Protein AF-0000000078594402 (afdb_homodimer)

Foldseek 3Di:
DPPCPCPVDDVDPVVVVCVQCVDPLNLLQLLVCLVPPKAFLVVSVVPPPPDDPVRSVVSQVVCVVVQQKDWDWDPDVVITIMIHGGPNVVVCVVVSVVVVVVCVVPVD/DPPCPCPVDDVDPVVVVCVQCVDPLNLLQLLVCLVPPKAFLVVSVVPPPPDDPVRSVVSQVVCVVVQQKDWDWDPDVVITIMIHGGPNVVVCVVVSVVVVVVCVVPVD

Organism: NCBI:txid1408889

InterPro domains:
  IPR002577 Helix-turn-helix, HxlR type [PF01638] (20-106)
  IPR002577 Helix-turn-helix, HxlR type [PS51118] (12-108)
  IPR036388 Winged helix-like DNA-binding domain superfamily [G3DSA:1.10.10.10] (2-108)
  IPR036390 Winged helix DNA-binding domain superfamily [SSF46785] (11-106)

Nearest PDB structures (foldseek):
  4a5m-assembly1_B  TM=9.125E-01  e=5.160E-09  Bacillus subtilis
  7bzg-assembly3_J  TM=8.755E-01  e=8.129E-09  Bacillus subtilis subsp. subtilis str. 168
  5hs8-assembly1_A  TM=8.206E-01  e=8.415E-08  Bacillus subtilis subsp. subtilis str. 168
  5hs7-assembly1_A  TM=8.393E-01  e=2.228E-07  Bacillus subtilis subsp. subtilis str. 168
  1yyv-assembly1_B  TM=8.178E-01  e=3.510E-07  Salmonella enterica subsp. enterica serovar Typhimurium str. LT2

Solvent-accessible surface area (backbone atoms only — not comparable to full-atom values): 12029 Å² total; per-residue (Å²): 125,83,73,75,76,53,57,77,59,85,88,29,32,45,52,59,33,40,70,44,52,22,34,57,67,48,40,52,50,49,48,49,30,71,57,64,39,69,41,39,68,66,58,52,57,72,62,40,82,88,58,48,72,68,56,49,54,52,46,52,51,52,35,37,76,70,44,30,31,40,78,49,76,43,95,46,98,70,73,42,56,36,35,28,62,24,74,63,31,52,69,42,46,66,53,55,50,48,40,36,52,49,10,60,72,57,63,115,124,82,74,73,78,53,58,76,59,84,87,31,33,47,51,58,32,41,70,44,51,21,33,57,67,48,38,52,51,51,50,51,30,70,59,65,39,69,41,40,66,66,58,51,56,71,61,40,84,89,58,48,71,67,56,48,54,52,45,51,50,52,36,38,76,69,44,30,32,40,79,47,76,42,95,45,96,71,74,42,57,36,36,29,63,24,75,62,30,53,69,43,44,66,53,54,50,49,40,34,51,49,8,60,74,57,64,116

pLDDT: mean 89.18, std 15.46, range [29.45, 98.75]

Structure (mmCIF, N/CA/C/O backbone):
data_AF-0000000078594402-model_v1
#
loop_
_entity.id
_entity.type
_entity.pdbx_description
1 polymer 'Transcriptional regulator, HxlR family'
#
loop_
_atom_site.group_PDB
_atom_site.id
_atom_site.type_symbol
_atom_site.label_atom_id
_atom_site.label_alt_id
_atom_site.label_comp_id
_atom_site.label_asym_id
_atom_site.label_entity_id
_atom_site.label_seq_id
_atom_site.pdbx_PDB_ins_code
_atom_site.Cartn_x
_atom_site.Cartn_y
_atom_site.Cartn_z
_atom_site.occupancy
_atom_site.B_iso_or_equiv
_atom_site.auth_seq_id
_atom_site.auth_comp_id
_atom_site.auth_asym_id
_atom_site.auth_atom_id
_atom_site.pdbx_PDB_model_num
ATOM 1 N N . MET A 1 1 ? -21.531 -9.367 -14.562 1 29.48 1 MET A N 1
ATOM 2 C CA . MET A 1 1 ? -20.359 -8.828 -15.266 1 29.48 1 MET A CA 1
ATOM 3 C C . MET A 1 1 ? -19.172 -8.711 -14.32 1 29.48 1 MET A C 1
ATOM 5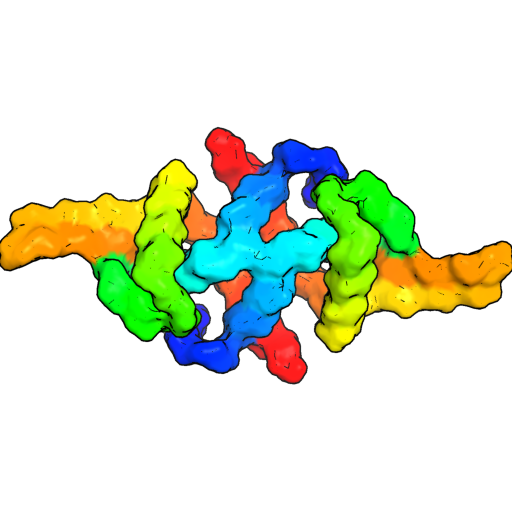 O O . MET A 1 1 ? -19.266 -8.062 -13.273 1 29.48 1 MET A O 1
ATOM 9 N N . LYS A 1 2 ? -18.391 -9.797 -14.086 1 39.25 2 LYS A N 1
ATOM 10 C CA . LYS A 1 2 ? -17.219 -9.875 -13.219 1 39.25 2 LYS A CA 1
ATOM 11 C C . LYS A 1 2 ? -16.438 -8.562 -13.242 1 39.25 2 LYS A C 1
ATOM 13 O O . LYS A 1 2 ? -16 -8.117 -14.305 1 39.25 2 LYS A O 1
ATOM 18 N N . GLU A 1 3 ? -16.828 -7.504 -12.695 1 44.97 3 GLU A N 1
ATOM 19 C CA . GLU A 1 3 ? -16.25 -6.16 -12.672 1 44.97 3 GLU A CA 1
ATOM 20 C C . GLU A 1 3 ? -14.734 -6.203 -12.828 1 44.97 3 GLU A C 1
ATOM 22 O O . GLU A 1 3 ? -14.047 -6.859 -12.039 1 44.97 3 GLU A O 1
ATOM 27 N N . LYS A 1 4 ? -14.219 -6.238 -14.07 1 50.28 4 LYS A N 1
ATOM 28 C CA . LYS A 1 4 ? -12.852 -6.473 -14.531 1 50.28 4 LYS A CA 1
ATOM 29 C C . LYS A 1 4 ? -11.852 -5.645 -13.734 1 50.28 4 LYS A C 1
ATOM 31 O O . LYS A 1 4 ? -11.828 -4.414 -13.844 1 50.28 4 LYS A O 1
ATOM 36 N N . LEU A 1 5 ? -11.789 -5.77 -12.391 1 56.84 5 LEU A N 1
ATOM 37 C CA . LEU A 1 5 ? -10.695 -5.207 -11.617 1 56.84 5 LEU A CA 1
ATOM 38 C C . LEU A 1 5 ? -9.406 -5.164 -12.438 1 56.84 5 LEU A C 1
ATOM 40 O O . LEU A 1 5 ? -8.594 -4.25 -12.281 1 56.84 5 LEU A O 1
ATOM 44 N N . CYS A 1 6 ? -9.266 -6.191 -13.32 1 62.06 6 CYS A N 1
ATOM 45 C CA . CYS A 1 6 ? -7.938 -6.57 -13.773 1 62.06 6 CYS A CA 1
ATOM 46 C C . CYS A 1 6 ? -7.547 -5.793 -15.023 1 62.06 6 CYS A C 1
ATOM 48 O O . CYS A 1 6 ? -8.266 -5.82 -16.031 1 62.06 6 CYS A O 1
ATOM 50 N N . TYR A 1 7 ? -7.148 -4.57 -14.797 1 56.22 7 TYR A N 1
ATOM 51 C CA . TYR A 1 7 ? -6.547 -3.957 -15.977 1 56.22 7 TYR A CA 1
ATOM 52 C C . TYR A 1 7 ? -5.176 -4.555 -16.266 1 56.22 7 TYR A C 1
ATOM 54 O O . TYR A 1 7 ? -4.281 -4.508 -15.422 1 56.22 7 TYR A O 1
ATOM 62 N N . VAL A 1 8 ? -5.09 -5.703 -16.656 1 47.44 8 VAL A N 1
ATOM 63 C CA . VAL A 1 8 ? -3.809 -6.332 -16.953 1 47.44 8 VAL A CA 1
ATOM 64 C C . VAL A 1 8 ? -2.859 -5.305 -17.578 1 47.44 8 VAL A C 1
ATOM 66 O O . VAL A 1 8 ? -1.641 -5.5 -17.578 1 47.44 8 VAL A O 1
ATOM 69 N N . GLY A 1 9 ? -3.174 -4.277 -18.328 1 45.69 9 GLY A N 1
ATOM 70 C CA . GLY A 1 9 ? -2.219 -3.422 -19.016 1 45.69 9 GLY A CA 1
ATOM 71 C C . GLY A 1 9 ? -1.702 -2.289 -18.156 1 45.69 9 GLY A C 1
ATOM 72 O O . GLY A 1 9 ? -2.285 -1.981 -17.109 1 45.69 9 GLY A O 1
ATOM 73 N N . ASN A 1 10 ? -0.398 -1.808 -18.203 1 48.88 10 ASN A N 1
ATOM 74 C CA . ASN A 1 10 ? 0.483 -0.819 -17.578 1 48.88 10 ASN A CA 1
ATOM 75 C C . ASN A 1 10 ? -0.302 0.376 -17.047 1 48.88 10 ASN A C 1
ATOM 77 O O . ASN A 1 10 ? 0.145 1.054 -16.125 1 48.88 10 ASN A O 1
ATOM 81 N N . ARG A 1 11 ? -1.063 1.14 -17.922 1 48.81 11 ARG A N 1
ATOM 82 C CA . ARG A 1 11 ? -1.527 2.488 -17.625 1 48.81 11 ARG A CA 1
ATOM 83 C C . ARG A 1 11 ? -2.682 2.455 -16.625 1 48.81 11 ARG A C 1
ATOM 85 O O . ARG A 1 11 ? -3.559 3.322 -16.656 1 48.81 11 ARG A O 1
ATOM 92 N N . GLU A 1 12 ? -2.803 1.472 -15.766 1 61.84 12 GLU A N 1
ATOM 93 C CA . GLU A 1 12 ? -4.137 1.245 -15.219 1 61.84 12 GLU A CA 1
ATOM 94 C C . GLU A 1 12 ? -4.324 1.996 -13.906 1 61.84 12 GLU A C 1
ATOM 96 O O . GLU A 1 12 ? -3.348 2.336 -13.234 1 61.84 12 GLU A O 1
ATOM 101 N N . PRO A 1 13 ? -5.371 2.529 -13.703 1 73.19 13 PRO A N 1
ATOM 102 C CA . PRO A 1 13 ? -5.828 3.211 -12.492 1 73.19 13 PRO A CA 1
ATOM 103 C C . PRO A 1 13 ? -5.223 2.627 -11.219 1 73.19 13 PRO A C 1
ATOM 105 O O . PRO A 1 13 ? -4.969 3.357 -10.258 1 73.19 13 PRO A O 1
ATOM 108 N N . PHE A 1 14 ? -4.668 1.486 -11.414 1 83.12 14 PHE A N 1
ATOM 109 C CA . PHE A 1 14 ? -4.094 0.826 -10.25 1 83.12 14 PHE A CA 1
ATOM 110 C C . PHE A 1 14 ? -2.699 1.364 -9.953 1 83.12 14 PHE A C 1
ATOM 112 O O . PHE A 1 14 ? -2.336 1.56 -8.789 1 83.12 14 PHE A O 1
ATOM 119 N N . GLU A 1 15 ? -2.061 1.825 -10.984 1 86.62 15 GLU A N 1
ATOM 120 C CA . GLU A 1 15 ? -0.706 2.342 -10.812 1 86.62 15 GLU A CA 1
ATOM 121 C C . GLU A 1 15 ? -0.712 3.68 -10.078 1 86.62 15 GLU A C 1
ATOM 123 O O . GLU A 1 15 ? 0.2 3.971 -9.305 1 86.62 15 GLU A O 1
ATOM 128 N N . TYR A 1 16 ? -1.659 4.457 -10.414 1 89.44 16 TYR A N 1
ATOM 129 C CA . TYR A 1 16 ? -1.762 5.738 -9.719 1 89.44 16 TYR A CA 1
ATOM 130 C C . TYR A 1 16 ? -1.982 5.531 -8.227 1 89.44 16 TYR A C 1
ATOM 132 O O . TYR A 1 16 ? -1.324 6.168 -7.402 1 89.44 16 TYR A O 1
ATOM 140 N N . THR A 1 17 ? -2.861 4.664 -7.852 1 92.31 17 THR A N 1
ATOM 141 C CA . THR A 1 17 ? -3.111 4.359 -6.449 1 92.31 17 THR A CA 1
ATOM 142 C C . THR A 1 17 ? -1.858 3.795 -5.785 1 92.31 17 THR A C 1
ATOM 144 O O . THR A 1 17 ? -1.518 4.176 -4.664 1 92.31 17 THR A O 1
ATOM 147 N N . LEU A 1 18 ? -1.205 2.955 -6.574 1 91.31 18 LEU A N 1
ATOM 148 C CA . LEU A 1 18 ? 0.022 2.352 -6.066 1 91.31 18 LEU A CA 1
ATOM 149 C C . LEU A 1 18 ? 1.058 3.42 -5.734 1 91.31 18 LEU A C 1
ATOM 151 O O . LEU A 1 18 ? 1.771 3.307 -4.734 1 91.31 18 LEU A O 1
ATOM 155 N N . SER A 1 19 ? 1.081 4.441 -6.48 1 92.06 19 SER A N 1
ATOM 156 C CA . SER A 1 19 ? 2.08 5.492 -6.309 1 92.06 19 SER A CA 1
ATOM 157 C C . SER A 1 19 ? 1.885 6.23 -4.988 1 92.06 19 SER A C 1
ATOM 159 O O . SER A 1 19 ? 2.777 6.949 -4.535 1 92.06 19 SER A O 1
ATOM 161 N N . ILE A 1 20 ? 0.799 6.027 -4.379 1 94.38 20 ILE A N 1
ATOM 162 C CA . ILE A 1 20 ? 0.5 6.66 -3.098 1 94.38 20 ILE A CA 1
ATOM 163 C C . ILE A 1 20 ? 0.521 5.609 -1.989 1 94.38 20 ILE A C 1
ATOM 165 O O . ILE A 1 20 ? 1.266 5.738 -1.015 1 94.38 20 ILE A O 1
ATOM 169 N N . ILE A 1 21 ? -0.142 4.504 -2.244 1 93.19 21 ILE A N 1
ATOM 170 C CA . ILE A 1 21 ? -0.416 3.52 -1.204 1 93.19 21 ILE A CA 1
ATOM 171 C C . ILE A 1 21 ? 0.82 2.65 -0.978 1 93.19 21 ILE A C 1
ATOM 173 O O . ILE A 1 21 ? 1.09 2.225 0.147 1 93.19 21 ILE A O 1
ATOM 177 N N . SER A 1 22 ? 1.56 2.455 -2.047 1 92.81 22 SER A N 1
ATOM 178 C CA . SER A 1 22 ? 2.709 1.563 -1.927 1 92.81 22 SER A CA 1
ATOM 179 C C . SER A 1 22 ? 3.91 2.287 -1.33 1 92.81 22 SER A C 1
ATOM 181 O O . SER A 1 22 ? 4.93 1.663 -1.024 1 92.81 22 SER A O 1
ATOM 183 N N . GLU A 1 23 ? 3.832 3.52 -1.189 1 94.62 23 GLU A N 1
ATOM 184 C CA . GLU A 1 23 ? 4.902 4.285 -0.553 1 94.62 23 GLU A CA 1
ATOM 185 C C . GLU A 1 23 ? 4.711 4.348 0.959 1 94.62 23 GLU A C 1
ATOM 187 O O . GLU A 1 23 ? 3.83 5.059 1.449 1 94.62 23 GLU A O 1
ATOM 192 N N . LYS A 1 24 ? 5.543 3.711 1.661 1 92.44 24 LYS A N 1
ATOM 193 C CA . LYS A 1 24 ? 5.402 3.494 3.098 1 92.44 24 LYS A CA 1
ATOM 194 C C . LYS A 1 24 ? 5.273 4.82 3.844 1 92.44 24 LYS A C 1
ATOM 196 O O . LYS A 1 24 ? 4.387 4.98 4.684 1 92.44 24 LYS A O 1
ATOM 201 N N . TRP A 1 25 ? 6.141 5.793 3.484 1 95.19 25 TRP A N 1
ATOM 202 C CA . TRP A 1 25 ? 6.121 7.074 4.184 1 95.19 25 TRP A CA 1
ATOM 203 C C . TRP A 1 25 ? 4.812 7.816 3.916 1 95.19 25 TRP A C 1
ATOM 205 O O . TRP A 1 25 ? 4.23 8.406 4.828 1 95.19 25 TRP A O 1
ATOM 215 N N . LYS A 1 26 ? 4.375 7.75 2.676 1 96.38 26 LYS A N 1
ATOM 216 C CA . LYS A 1 26 ? 3.123 8.414 2.334 1 96.38 26 LYS A CA 1
ATOM 217 C C . LYS A 1 26 ? 1.955 7.836 3.127 1 96.38 26 LYS A C 1
ATOM 219 O O . LYS A 1 26 ? 1.131 8.578 3.664 1 96.38 26 LYS A O 1
ATOM 224 N N . LEU A 1 27 ? 1.934 6.539 3.184 1 94.88 27 LEU A N 1
ATOM 225 C CA . LEU A 1 27 ? 0.838 5.879 3.887 1 94.88 27 LEU A CA 1
ATOM 226 C C . LEU A 1 27 ? 0.893 6.176 5.383 1 94.88 27 LEU A C 1
ATOM 228 O O . LEU A 1 27 ? -0.146 6.348 6.023 1 94.88 27 LEU A O 1
ATOM 232 N N . LYS A 1 28 ? 2.064 6.211 5.945 1 94.19 28 LYS A N 1
ATOM 233 C CA . LYS A 1 28 ? 2.197 6.527 7.367 1 94.19 28 LYS A CA 1
ATOM 234 C C . LYS A 1 28 ? 1.755 7.957 7.656 1 94.19 28 LYS A C 1
ATOM 236 O O . LYS A 1 28 ? 1.109 8.219 8.672 1 94.19 28 LYS A O 1
ATOM 241 N N . ILE A 1 29 ? 2.119 8.852 6.773 1 96.44 29 ILE A N 1
ATOM 242 C CA . ILE A 1 29 ? 1.695 10.242 6.91 1 96.44 29 ILE A CA 1
ATOM 243 C C . ILE A 1 29 ? 0.174 10.328 6.812 1 96.44 29 ILE A C 1
ATOM 245 O O . ILE A 1 29 ? -0.474 10.953 7.656 1 96.44 29 ILE A O 1
ATOM 249 N N . ILE A 1 30 ? -0.392 9.68 5.797 1 96.31 30 ILE A N 1
ATOM 250 C CA . ILE A 1 30 ? -1.834 9.703 5.578 1 96.31 30 ILE A CA 1
ATOM 251 C C . ILE A 1 30 ? -2.547 9.109 6.793 1 96.31 30 ILE A C 1
ATOM 253 O O . ILE A 1 30 ? -3.523 9.68 7.285 1 96.31 30 ILE A O 1
ATOM 257 N N . TYR A 1 31 ? -2.031 8.023 7.277 1 93.56 31 TYR A N 1
ATOM 258 C CA . TYR A 1 31 ? -2.607 7.387 8.453 1 93.56 31 TYR A CA 1
ATOM 259 C C . TYR A 1 31 ? -2.631 8.344 9.641 1 93.56 31 TYR A C 1
ATOM 261 O O . TYR A 1 31 ? -3.652 8.484 10.32 1 93.56 31 TYR A O 1
ATOM 269 N N . PHE A 1 32 ? -1.501 8.953 9.898 1 94.62 32 PHE A N 1
ATOM 270 C CA . PHE A 1 32 ? -1.396 9.875 11.023 1 94.62 32 PHE A CA 1
ATOM 271 C C . PHE A 1 32 ? -2.387 11.023 10.875 1 94.62 32 PHE A C 1
ATOM 273 O O . PHE A 1 32 ? -3.037 11.414 11.844 1 94.62 32 PHE A O 1
ATOM 280 N N . LEU A 1 33 ? -2.566 11.539 9.672 1 96.31 33 LEU A N 1
ATOM 281 C CA . LEU A 1 33 ? -3.479 12.656 9.422 1 96.31 33 LEU A CA 1
ATOM 282 C C . LEU A 1 33 ? -4.93 12.211 9.555 1 96.31 33 LEU A C 1
ATOM 284 O O . LEU A 1 33 ? -5.789 12.992 9.969 1 96.31 33 LEU A O 1
ATOM 288 N N . VAL A 1 34 ? -5.184 10.992 9.156 1 94.12 34 VAL A N 1
ATOM 289 C CA . VAL A 1 34 ? -6.516 10.438 9.375 1 94.12 34 VAL A CA 1
ATOM 290 C C . VAL A 1 34 ? -6.832 10.414 10.875 1 94.12 34 VAL A C 1
ATOM 292 O O . VAL A 1 34 ? -7.945 10.75 11.281 1 94.12 34 VAL A O 1
ATOM 295 N N . CYS A 1 35 ? -5.879 10.117 11.648 1 92.62 35 CYS A N 1
ATOM 296 C CA . CYS A 1 35 ? -6.066 9.945 13.086 1 92.62 35 CYS A CA 1
ATOM 297 C C . CYS A 1 35 ? -6.098 11.297 13.797 1 92.62 35 CYS A C 1
ATOM 299 O O . CYS A 1 35 ? -6.922 11.516 14.688 1 92.62 35 CYS A O 1
ATOM 301 N N . MET A 1 36 ? -5.227 12.234 13.367 1 93.75 36 MET A N 1
ATOM 302 C CA . MET A 1 36 ? -4.992 13.43 14.172 1 93.75 36 MET A CA 1
ATOM 303 C C . MET A 1 36 ? -5.645 14.648 13.547 1 93.75 36 MET A C 1
ATOM 305 O O . MET A 1 36 ? -5.812 15.68 14.195 1 93.75 36 MET A O 1
ATOM 309 N N . GLY A 1 37 ? -5.996 14.453 12.289 1 95.69 37 GLY A N 1
ATOM 310 C CA . GLY A 1 37 ? -6.531 15.609 11.578 1 95.69 37 GLY A CA 1
ATOM 311 C C . GLY A 1 37 ? -5.457 16.562 11.094 1 95.69 37 GLY A C 1
ATOM 312 O O . GLY A 1 37 ? -4.523 16.156 10.398 1 95.69 37 GLY A O 1
ATOM 313 N N . THR A 1 38 ? -5.555 17.844 11.5 1 97.56 38 THR A N 1
ATOM 314 C CA . THR A 1 38 ? -4.605 18.875 11.109 1 97.56 38 THR A CA 1
ATOM 315 C C . THR A 1 38 ? -3.42 18.906 12.07 1 97.56 38 THR A C 1
ATOM 317 O O . THR A 1 38 ? -3.6 18.984 13.289 1 97.56 38 THR A O 1
ATOM 320 N N . VAL A 1 39 ? -2.186 18.875 11.484 1 97.62 39 VAL A N 1
ATOM 321 C CA . VAL A 1 39 ? -1.018 18.812 12.359 1 97.62 39 VAL A CA 1
ATOM 322 C C . VAL A 1 39 ? 0.117 19.641 11.758 1 97.62 39 VAL A C 1
ATOM 324 O O . VAL A 1 39 ? 0.086 19.984 10.578 1 97.62 39 VAL A O 1
ATOM 327 N N . ARG A 1 40 ? 1.001 19.953 12.664 1 97.25 40 ARG A N 1
ATOM 328 C CA . ARG A 1 40 ? 2.195 20.656 12.203 1 97.25 40 ARG A CA 1
ATOM 329 C C . ARG A 1 40 ? 3.311 19.672 11.859 1 97.25 40 ARG A C 1
ATOM 331 O O . ARG A 1 40 ? 3.238 18.5 12.211 1 97.25 40 ARG A O 1
ATOM 338 N N . TYR A 1 41 ? 4.344 20.219 11.188 1 97.81 41 TYR A N 1
ATOM 339 C CA . TYR A 1 41 ? 5.484 19.422 10.727 1 97.81 41 TYR A CA 1
ATOM 340 C C . TYR A 1 41 ? 6.102 18.641 11.875 1 97.81 41 TYR A C 1
ATOM 342 O O . TYR A 1 41 ? 6.363 17.438 11.742 1 97.81 41 TYR A O 1
ATOM 350 N N . GLY A 1 42 ? 6.285 19.266 13 1 97.06 42 GLY A N 1
ATOM 351 C CA . GLY A 1 42 ? 6.934 18.625 14.141 1 97.06 42 GLY A CA 1
ATOM 352 C C . GLY A 1 42 ? 6.176 17.422 14.672 1 97.06 42 GLY A C 1
ATOM 353 O O . GLY A 1 42 ? 6.781 16.453 15.109 1 97.06 42 GLY A O 1
ATOM 354 N N . ALA A 1 43 ? 4.867 17.484 14.688 1 96.56 43 ALA A N 1
ATOM 355 C CA . ALA A 1 43 ? 4.043 16.375 15.125 1 96.56 43 ALA A CA 1
ATOM 356 C C . ALA A 1 43 ? 4.246 15.148 14.234 1 96.56 43 ALA A C 1
ATOM 358 O O . ALA A 1 43 ? 4.305 14.016 14.719 1 96.56 43 ALA A O 1
ATOM 359 N N . LEU A 1 44 ? 4.309 15.367 12.945 1 97 44 LEU A N 1
ATOM 360 C CA . LEU A 1 44 ? 4.582 14.289 12 1 97 44 LEU A CA 1
ATOM 361 C C . LEU A 1 44 ? 5.953 13.672 12.258 1 97 44 LEU A C 1
ATOM 363 O O . LEU A 1 44 ? 6.074 12.453 12.422 1 97 44 LEU A O 1
ATOM 367 N N . LYS A 1 45 ? 6.938 14.547 12.391 1 97.12 45 LYS A N 1
ATOM 368 C CA . LYS A 1 45 ? 8.312 14.094 12.602 1 97.12 45 LYS A CA 1
ATOM 369 C C . LYS A 1 45 ? 8.43 13.273 13.883 1 97.12 45 LYS A C 1
ATOM 371 O O . LYS A 1 45 ? 9.133 12.266 13.922 1 97.12 45 LYS A O 1
ATOM 376 N N . LYS A 1 46 ? 7.742 13.664 14.898 1 95.56 46 LYS A N 1
ATOM 377 C CA . LYS A 1 46 ? 7.832 13.047 16.219 1 95.56 46 LYS A CA 1
ATOM 378 C C . LYS A 1 46 ? 7.121 11.695 16.25 1 95.56 46 LYS A C 1
ATOM 380 O O . LYS A 1 46 ? 7.562 10.766 16.922 1 95.56 46 LYS A O 1
ATOM 385 N N . ASN A 1 47 ? 6.086 11.539 15.453 1 92.56 47 ASN A N 1
ATOM 386 C CA . ASN A 1 47 ? 5.203 10.398 15.664 1 92.56 47 ASN A CA 1
ATOM 387 C C . ASN A 1 47 ? 5.359 9.359 14.562 1 92.56 47 ASN A C 1
ATOM 389 O O . ASN A 1 47 ? 4.844 8.242 14.672 1 92.56 47 ASN A O 1
ATOM 393 N N . ILE A 1 48 ? 5.996 9.719 13.516 1 93.56 48 ILE A N 1
ATOM 394 C CA . ILE A 1 48 ? 6.309 8.727 12.492 1 93.56 48 ILE A CA 1
ATOM 395 C C . ILE A 1 48 ? 7.719 8.188 12.703 1 93.56 48 ILE A C 1
ATOM 397 O O . ILE A 1 48 ? 8.695 8.82 12.297 1 93.56 48 ILE A O 1
ATOM 401 N N . ASP A 1 49 ? 7.691 7.047 13.195 1 90.31 49 ASP A N 1
ATOM 402 C CA . ASP A 1 49 ? 8.938 6.445 13.656 1 90.31 49 ASP A CA 1
ATOM 403 C C . ASP A 1 49 ? 9.891 6.191 12.492 1 90.31 49 ASP A C 1
ATOM 405 O O . ASP A 1 49 ? 9.5 5.602 11.484 1 90.31 49 ASP A O 1
ATOM 409 N N . GLY A 1 50 ? 11.117 6.793 12.711 1 93.94 50 GLY A N 1
ATOM 410 C CA . GLY A 1 50 ? 12.188 6.422 11.797 1 93.94 50 GLY A CA 1
ATOM 411 C C . GLY A 1 50 ? 12.305 7.348 10.602 1 93.94 50 GLY A C 1
ATOM 412 O O . GLY A 1 50 ? 13.273 7.277 9.852 1 93.94 50 GLY A O 1
ATOM 413 N N . ILE A 1 51 ? 11.406 8.211 10.43 1 96.12 51 ILE A N 1
ATOM 414 C CA . ILE A 1 51 ? 11.445 9.062 9.242 1 96.12 51 ILE A CA 1
ATOM 415 C C . ILE A 1 51 ? 12.453 10.188 9.445 1 96.12 51 ILE A C 1
ATOM 417 O O . ILE A 1 51 ? 12.547 10.75 10.539 1 96.12 51 ILE A O 1
ATOM 421 N N . THR A 1 52 ? 13.242 10.508 8.484 1 97.94 52 THR A N 1
ATOM 422 C CA . THR A 1 52 ? 14.195 11.609 8.555 1 97.94 52 THR A CA 1
ATOM 423 C C . THR A 1 52 ? 13.539 12.922 8.125 1 97.94 52 THR A C 1
ATOM 425 O O . THR A 1 52 ? 12.453 12.914 7.543 1 97.94 52 THR A O 1
ATOM 428 N N . HIS A 1 53 ? 14.172 13.992 8.422 1 98.12 53 HIS A N 1
ATOM 429 C CA . HIS A 1 53 ? 13.688 15.297 7.984 1 98.12 53 HIS A CA 1
ATOM 430 C C . HIS A 1 53 ? 13.609 15.375 6.461 1 98.12 53 HIS A C 1
ATOM 432 O O . HIS A 1 53 ? 12.633 15.883 5.91 1 98.12 53 HIS A O 1
ATOM 438 N N . LYS A 1 54 ? 14.609 14.891 5.871 1 98.31 54 LYS A N 1
ATOM 439 C CA . LYS A 1 54 ? 14.68 14.922 4.414 1 98.31 54 LYS A CA 1
ATOM 440 C C . LYS A 1 54 ? 13.5 14.172 3.793 1 98.31 54 LYS A C 1
ATOM 442 O O . LYS A 1 54 ? 12.82 14.695 2.904 1 98.31 54 LYS A O 1
ATOM 447 N N . MET A 1 55 ? 13.234 12.961 4.285 1 98.25 55 MET A N 1
ATOM 448 C CA . MET A 1 55 ? 12.172 12.125 3.744 1 98.25 55 MET A CA 1
ATOM 449 C C . MET A 1 55 ? 10.797 12.727 4.043 1 98.25 55 MET A C 1
ATOM 451 O O . MET A 1 55 ? 9.922 12.75 3.178 1 98.25 55 MET A O 1
ATOM 455 N N . LEU A 1 56 ? 10.664 13.188 5.227 1 98.44 56 LEU A N 1
ATOM 456 C CA . LEU A 1 56 ? 9.375 13.781 5.582 1 98.44 56 LEU A CA 1
ATOM 457 C C . LEU A 1 56 ? 9.062 14.969 4.68 1 98.44 56 LEU A C 1
ATOM 459 O O . LEU A 1 56 ? 7.965 15.055 4.117 1 98.44 56 LEU A O 1
ATOM 463 N N . SER A 1 57 ? 10 15.891 4.543 1 98.38 57 SER A N 1
ATOM 464 C CA . SER A 1 57 ? 9.797 17.062 3.699 1 98.38 57 SER A CA 1
ATOM 465 C C . SER A 1 57 ? 9.477 16.656 2.264 1 98.38 57 SER A C 1
ATOM 467 O O . SER A 1 57 ? 8.547 17.188 1.655 1 98.38 57 SER A O 1
ATOM 469 N N . SER A 1 58 ? 10.227 15.727 1.718 1 98.5 58 SER A N 1
ATOM 470 C CA . SER A 1 58 ? 10.031 15.258 0.351 1 98.5 58 SER A CA 1
ATOM 471 C C . SER A 1 58 ? 8.664 14.617 0.177 1 98.5 58 SER A C 1
ATOM 473 O O . SER A 1 58 ? 7.961 14.891 -0.8 1 98.5 58 SER A O 1
ATOM 475 N N . GLN A 1 59 ? 8.234 13.758 1.135 1 98.5 59 GLN A N 1
ATOM 476 C CA . GLN A 1 59 ? 6.961 13.055 1.05 1 98.5 59 GLN A CA 1
ATOM 477 C C . GLN A 1 59 ? 5.789 14.023 1.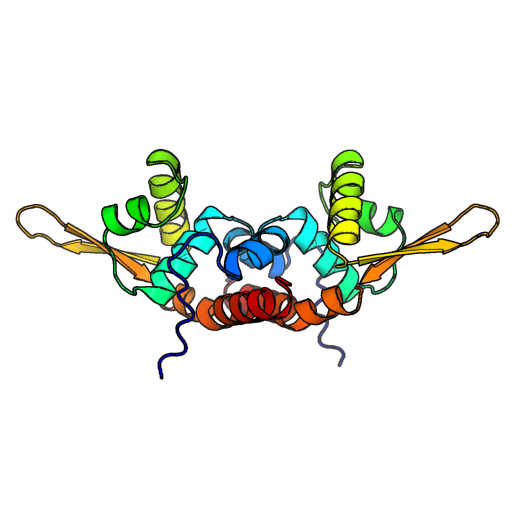164 1 98.5 59 GLN A C 1
ATOM 479 O O . GLN A 1 59 ? 4.773 13.867 0.481 1 98.5 59 GLN A O 1
ATOM 484 N N . LEU A 1 60 ? 5.934 15.016 2.029 1 98.62 60 LEU A N 1
ATOM 485 C CA . LEU A 1 60 ? 4.891 16.031 2.172 1 98.62 60 LEU A CA 1
ATOM 486 C C . LEU A 1 60 ? 4.719 16.812 0.878 1 98.62 60 LEU A C 1
ATOM 488 O O . LEU A 1 60 ? 3.59 17.078 0.451 1 98.62 60 LEU A O 1
ATOM 492 N N . LYS A 1 61 ? 5.812 17.172 0.265 1 98.56 61 LYS A N 1
ATOM 493 C CA . LYS A 1 61 ? 5.766 17.891 -1.003 1 98.56 61 LYS A CA 1
ATOM 494 C C . LYS A 1 61 ? 5.086 17.062 -2.084 1 98.56 61 LYS A C 1
ATOM 496 O O . LYS A 1 61 ? 4.234 17.562 -2.822 1 98.56 61 LYS A O 1
ATOM 501 N N . GLU A 1 62 ? 5.402 15.828 -2.201 1 98.19 62 GLU A N 1
ATOM 502 C CA . GLU A 1 62 ? 4.82 14.953 -3.209 1 98.19 62 GLU A CA 1
ATOM 503 C C . GLU A 1 62 ? 3.324 14.758 -2.973 1 98.19 62 GLU A C 1
ATOM 505 O O . GLU A 1 62 ? 2.533 14.773 -3.918 1 98.19 62 GLU A O 1
ATOM 510 N N . LEU A 1 63 ? 2.949 14.531 -1.7 1 98.5 63 LEU A N 1
ATOM 511 C CA . LEU A 1 63 ? 1.542 14.359 -1.357 1 98.5 63 LEU A CA 1
ATOM 512 C C . LEU A 1 63 ? 0.75 15.625 -1.67 1 98.5 63 LEU A C 1
ATOM 514 O O . LEU A 1 63 ? -0.405 15.547 -2.096 1 98.5 63 LEU A O 1
ATOM 518 N N . GLN A 1 64 ? 1.392 16.766 -1.412 1 98.62 64 GLN A N 1
ATOM 519 C CA . GLN A 1 64 ? 0.757 18.031 -1.749 1 98.62 64 GLN A CA 1
ATOM 520 C C . GLN A 1 64 ? 0.573 18.172 -3.258 1 98.62 64 GLN A C 1
ATOM 522 O O . GLN A 1 64 ? -0.501 18.562 -3.725 1 98.62 64 GLN A O 1
ATOM 527 N N . ASN A 1 65 ? 1.642 17.844 -4.035 1 97.31 65 ASN A N 1
ATOM 528 C CA . ASN A 1 65 ? 1.594 17.938 -5.492 1 97.31 65 ASN A CA 1
ATOM 529 C C . ASN A 1 65 ? 0.512 17.031 -6.07 1 97.31 65 ASN A C 1
ATOM 531 O O . ASN A 1 65 ? -0.076 17.344 -7.109 1 97.31 65 ASN A O 1
ATOM 535 N N . LYS A 1 66 ? 0.194 15.953 -5.422 1 96.06 66 LYS A N 1
ATOM 536 C CA . LYS A 1 66 ? -0.831 15.016 -5.875 1 96.06 66 LYS A CA 1
ATOM 537 C C . LYS A 1 66 ? -2.201 15.391 -5.316 1 96.06 66 LYS A C 1
ATOM 539 O O . LYS A 1 66 ? -3.176 14.664 -5.512 1 96.06 66 LYS A O 1
ATOM 544 N N . ASP A 1 67 ? -2.209 16.453 -4.551 1 97.62 67 ASP A N 1
ATOM 545 C CA . ASP A 1 67 ? -3.436 16.984 -3.969 1 97.62 67 ASP A CA 1
ATOM 546 C C . ASP A 1 67 ? -4.031 16.016 -2.949 1 97.62 67 ASP A C 1
ATOM 548 O O . ASP A 1 67 ? -5.25 15.875 -2.863 1 97.62 67 ASP A O 1
ATOM 552 N N . ILE A 1 68 ? -3.195 15.312 -2.289 1 98.25 68 ILE A N 1
ATOM 553 C CA . ILE A 1 68 ? -3.631 14.391 -1.246 1 98.25 68 ILE A CA 1
ATOM 554 C C . ILE A 1 68 ? -3.684 15.117 0.096 1 98.25 68 ILE A C 1
ATOM 556 O O . ILE A 1 68 ? -4.531 14.82 0.939 1 98.25 68 ILE A O 1
ATOM 560 N N . ILE A 1 69 ? -2.754 16.062 0.318 1 98.69 69 ILE A N 1
ATOM 561 C CA . ILE A 1 69 ? -2.77 16.844 1.551 1 98.69 69 ILE A CA 1
ATOM 562 C C . ILE A 1 69 ? -2.789 18.328 1.218 1 98.69 69 ILE A C 1
ATOM 564 O O . ILE A 1 69 ? -2.432 18.734 0.107 1 98.69 69 ILE A O 1
ATOM 568 N N . LEU A 1 70 ? -3.238 19.109 2.158 1 98.75 70 LEU A N 1
ATOM 569 C CA . LEU A 1 70 ? -3.221 20.562 2.129 1 98.75 70 LEU A CA 1
ATOM 570 C C . LEU A 1 70 ? -2.15 21.125 3.066 1 98.75 70 LEU A C 1
ATOM 572 O O . LEU A 1 70 ? -1.971 20.609 4.176 1 98.75 70 LEU A O 1
ATOM 576 N N . ARG A 1 71 ? -1.382 21.984 2.561 1 98.12 71 ARG A N 1
ATOM 577 C CA . ARG A 1 71 ? -0.424 22.75 3.354 1 98.12 71 ARG A CA 1
ATOM 578 C C . ARG A 1 71 ? -0.9 24.188 3.557 1 98.12 71 ARG A C 1
ATOM 580 O O . ARG A 1 71 ? -1.021 24.938 2.594 1 98.12 71 ARG A O 1
ATOM 587 N N . LYS A 1 72 ? -1.23 24.578 4.738 1 97.5 72 LYS A N 1
ATOM 588 C CA . LYS A 1 72 ? -1.73 25.906 5.043 1 97.5 72 LYS A CA 1
ATOM 589 C C . LYS A 1 72 ? -0.72 26.703 5.871 1 97.5 72 LYS A C 1
ATOM 591 O O . LYS A 1 72 ? -0.275 26.234 6.922 1 97.5 72 LYS A O 1
ATOM 596 N N . GLN A 1 73 ? -0.41 27.828 5.348 1 95.69 73 GLN A N 1
ATOM 597 C CA . GLN A 1 73 ? 0.523 28.703 6.051 1 95.69 73 GLN A CA 1
ATOM 598 C C . GLN A 1 73 ? -0.213 29.828 6.762 1 95.69 73 GLN A C 1
ATOM 600 O O . GLN A 1 73 ? -1.149 30.422 6.211 1 95.69 73 GLN A O 1
ATOM 605 N N . TYR A 1 74 ? 0.118 30.047 7.996 1 94.19 74 TYR A N 1
ATOM 606 C CA . TYR A 1 74 ? -0.46 31.141 8.781 1 94.19 74 TYR A CA 1
ATOM 607 C C . TYR A 1 74 ? 0.555 32.25 9 1 94.19 74 TYR A C 1
ATOM 609 O O . TYR A 1 74 ? 1.726 31.984 9.281 1 94.19 74 TYR A O 1
ATOM 617 N N . MET A 1 75 ? 0.113 33.406 8.664 1 90.94 75 MET A N 1
ATOM 618 C CA . MET A 1 75 ? 0.958 34.562 8.852 1 90.94 75 MET A CA 1
ATOM 619 C C . MET A 1 75 ? 0.938 35.031 10.305 1 90.94 75 MET A C 1
ATOM 621 O O . MET A 1 75 ? 0.414 36.094 10.617 1 90.94 75 MET A O 1
ATOM 625 N N . GLU A 1 76 ? 1.141 34.219 11.133 1 87.69 76 GLU A N 1
ATOM 626 C CA . GLU A 1 76 ? 1.277 34.531 12.547 1 87.69 76 GLU A CA 1
ATOM 627 C C . GLU A 1 76 ? 2.744 34.594 12.961 1 87.69 76 GLU A C 1
ATOM 629 O O . GLU A 1 76 ? 3.633 34.312 12.156 1 87.69 76 GLU A O 1
ATOM 634 N N . MET A 1 77 ? 3.078 35.406 14.016 1 87.12 77 MET A N 1
ATOM 635 C CA . MET A 1 77 ? 4.434 35.438 14.547 1 87.12 77 MET A CA 1
ATOM 636 C C . MET A 1 77 ? 4.59 34.469 15.719 1 87.12 77 MET A C 1
ATOM 638 O O . MET A 1 77 ? 3.898 34.594 16.734 1 87.12 77 MET A O 1
ATOM 642 N N . PRO A 1 78 ? 5.508 33.438 15.305 1 87.75 78 PRO A N 1
ATOM 643 C CA . PRO A 1 78 ? 6.305 32.875 14.203 1 87.75 78 PRO A CA 1
ATOM 644 C C . PRO A 1 78 ? 5.445 32.156 13.156 1 87.75 78 PRO A C 1
ATOM 646 O O . PRO A 1 78 ? 4.363 31.672 13.477 1 87.75 78 PRO A O 1
ATOM 649 N N . PRO A 1 79 ? 5.883 32.156 11.984 1 90.94 79 PRO A N 1
ATOM 650 C CA . PRO A 1 79 ? 5.113 31.5 10.922 1 90.94 79 PRO A CA 1
ATOM 651 C C . PRO A 1 79 ? 4.809 30.031 11.234 1 90.94 79 PRO A C 1
ATOM 653 O O . PRO A 1 79 ? 5.641 29.344 11.82 1 90.94 79 PRO A O 1
ATOM 656 N N . LYS A 1 80 ? 3.574 29.703 11.023 1 93.56 80 LYS A N 1
ATOM 657 C CA . LYS A 1 80 ? 3.127 28.344 11.289 1 93.56 80 LYS A CA 1
ATOM 658 C C . LYS A 1 80 ? 2.59 27.688 10.023 1 93.56 80 LYS A C 1
ATOM 660 O O . LYS A 1 80 ? 1.949 28.344 9.203 1 93.56 80 LYS A O 1
ATOM 665 N N . VAL A 1 81 ? 3.006 26.469 9.852 1 96.94 81 VAL A N 1
ATOM 666 C CA . VAL A 1 81 ? 2.48 25.688 8.742 1 96.94 81 VAL A CA 1
ATOM 667 C C . VAL A 1 81 ? 1.771 24.438 9.281 1 96.94 81 VAL A C 1
ATOM 669 O O . VAL A 1 81 ? 2.268 23.797 10.203 1 96.94 81 VAL A O 1
ATOM 672 N N . GLU A 1 82 ? 0.585 24.188 8.688 1 98.31 82 GLU A N 1
ATOM 673 C CA . GLU A 1 82 ? -0.169 23.016 9.094 1 98.31 82 GLU A CA 1
ATOM 674 C C . GLU A 1 82 ? -0.499 22.125 7.891 1 98.31 82 GLU A C 1
ATOM 676 O O . GLU A 1 82 ? -0.593 22.609 6.762 1 98.31 82 GLU A O 1
ATOM 681 N N . TYR A 1 83 ? -0.628 20.875 8.195 1 98.69 83 TYR A N 1
ATOM 682 C CA . TYR A 1 83 ? -0.966 19.891 7.18 1 98.69 83 TYR A CA 1
ATOM 683 C C . TYR A 1 83 ? -2.258 19.156 7.531 1 98.69 83 TYR A C 1
ATOM 685 O O . TYR A 1 83 ? -2.494 18.844 8.695 1 98.69 83 TYR A O 1
ATOM 693 N N . SER A 1 84 ? -3.094 18.891 6.57 1 98.69 84 SER A N 1
ATOM 694 C CA . SER A 1 84 ? -4.32 18.109 6.688 1 98.69 84 SER A CA 1
ATOM 695 C C . SER A 1 84 ? -4.637 17.375 5.391 1 98.69 84 SER A C 1
ATOM 697 O O . SER A 1 84 ? -4.039 17.656 4.352 1 98.69 84 SER A O 1
ATOM 699 N N . LEU A 1 85 ? -5.527 16.453 5.461 1 98.69 85 LEU A N 1
ATOM 700 C CA . LEU A 1 85 ? -5.953 15.781 4.242 1 98.69 85 LEU A CA 1
ATOM 701 C C . LEU A 1 85 ? -6.82 16.703 3.385 1 98.69 85 LEU A C 1
ATOM 703 O O . LEU A 1 85 ? -7.652 17.438 3.91 1 98.69 85 LEU A O 1
ATOM 707 N N . SER A 1 86 ? -6.543 16.719 2.086 1 98.56 86 SER A N 1
ATOM 708 C CA . SER A 1 86 ? -7.48 17.328 1.149 1 98.56 86 SER A CA 1
ATOM 709 C C . SER A 1 86 ? -8.734 16.469 0.992 1 98.56 86 SER A C 1
ATOM 711 O O . SER A 1 86 ? -8.852 15.406 1.604 1 98.56 86 SER A O 1
ATOM 713 N N . LYS A 1 87 ? -9.703 16.984 0.215 1 97.88 87 LYS A N 1
ATOM 714 C CA . LYS A 1 87 ? -10.875 16.172 -0.102 1 97.88 87 LYS A CA 1
ATOM 715 C C . LYS A 1 87 ? -10.469 14.859 -0.773 1 97.88 87 LYS A C 1
ATOM 717 O O . LYS A 1 87 ? -11.008 13.797 -0.445 1 97.88 87 LYS A O 1
ATOM 722 N N . LYS A 1 88 ? -9.531 14.945 -1.709 1 97.31 88 LYS A N 1
ATOM 723 C CA . LYS A 1 88 ? -9 13.758 -2.369 1 97.31 88 LYS A CA 1
ATOM 724 C C . LYS A 1 88 ? -8.328 12.828 -1.365 1 97.31 88 LYS A C 1
ATOM 726 O O . LYS A 1 88 ? -8.523 11.609 -1.404 1 97.31 88 LYS A O 1
ATOM 731 N N . GLY A 1 89 ? -7.555 13.359 -0.47 1 97.75 89 GLY A N 1
ATOM 732 C CA . GLY A 1 89 ? -6.926 12.578 0.582 1 97.75 89 GLY A CA 1
ATOM 733 C C . GLY A 1 89 ? -7.922 11.875 1.484 1 97.75 89 GLY A C 1
ATOM 734 O O . GLY A 1 89 ? -7.727 10.719 1.855 1 97.75 89 GLY A O 1
ATOM 735 N N . GLU A 1 90 ? -8.992 12.609 1.803 1 97.69 90 GLU A N 1
ATOM 736 C CA . GLU A 1 90 ? -10.031 12.047 2.662 1 97.69 90 GLU A CA 1
ATOM 737 C C . GLU A 1 90 ? -10.711 10.852 1.998 1 97.69 90 GLU A C 1
ATOM 739 O O . GLU A 1 90 ? -11.156 9.93 2.68 1 97.69 90 GLU A O 1
ATOM 744 N N . SER A 1 91 ? -10.734 10.875 0.702 1 97.25 91 SER A N 1
ATOM 745 C CA . SER A 1 91 ? -11.391 9.789 -0.018 1 97.25 91 SER A CA 1
ATOM 746 C C . SER A 1 91 ? -10.594 8.492 0.094 1 97.25 91 SER A C 1
ATOM 748 O O . SER A 1 91 ? -11.086 7.418 -0.26 1 97.25 91 SER A O 1
ATOM 750 N N . LEU A 1 92 ? -9.367 8.516 0.646 1 96.69 92 LEU A N 1
ATOM 751 C CA . LEU A 1 92 ? -8.562 7.328 0.897 1 96.69 92 LEU A CA 1
ATOM 752 C C . LEU A 1 92 ? -8.898 6.715 2.252 1 96.69 92 LEU A C 1
ATOM 754 O O . LEU A 1 92 ? -8.5 5.586 2.543 1 96.69 92 LEU A O 1
ATOM 758 N N . ILE A 1 93 ? -9.625 7.406 3.082 1 95.38 93 ILE A N 1
ATOM 759 C CA . ILE A 1 93 ? -9.867 7.012 4.465 1 95.38 93 ILE A CA 1
ATOM 760 C C . ILE A 1 93 ? -10.484 5.617 4.508 1 95.38 93 ILE A C 1
ATOM 762 O O . ILE A 1 93 ? -10.062 4.766 5.297 1 95.38 93 ILE A O 1
ATOM 766 N N . PRO A 1 94 ? -11.445 5.293 3.635 1 95.12 94 PRO A N 1
ATOM 767 C CA . PRO A 1 94 ? -12 3.939 3.676 1 95.12 94 PRO A CA 1
ATOM 768 C C . PRO A 1 94 ? -10.953 2.861 3.41 1 95.12 94 PRO A C 1
ATOM 770 O O . PRO A 1 94 ? -11 1.787 4.016 1 95.12 94 PRO A O 1
ATOM 773 N N . ILE A 1 95 ? -10.047 3.111 2.523 1 95 95 ILE A N 1
ATOM 774 C CA . ILE A 1 95 ? -8.992 2.156 2.211 1 95 95 ILE A CA 1
ATOM 775 C C . ILE A 1 95 ? -8.062 2.004 3.412 1 95 95 ILE A C 1
ATOM 777 O O . ILE A 1 95 ? -7.734 0.884 3.814 1 95 95 ILE A O 1
ATOM 781 N N . VAL A 1 96 ? -7.664 3.102 4.051 1 94 96 VAL A N 1
ATOM 782 C CA . VAL A 1 96 ? -6.789 3.098 5.219 1 94 96 VAL A CA 1
ATOM 783 C C . VAL A 1 96 ? -7.465 2.35 6.367 1 94 96 VAL A C 1
ATOM 785 O O . VAL A 1 96 ? -6.836 1.524 7.031 1 94 96 VAL A O 1
ATOM 788 N N . LYS A 1 97 ? -8.734 2.582 6.555 1 92.06 97 LYS A N 1
ATOM 789 C CA . LYS A 1 97 ? -9.477 1.901 7.609 1 92.06 97 LYS A CA 1
ATOM 790 C C . LYS A 1 97 ? -9.547 0.398 7.355 1 92.06 97 LYS A C 1
ATOM 792 O O . LYS A 1 97 ? -9.406 -0.401 8.281 1 92.06 97 LYS A O 1
ATOM 797 N N . ALA A 1 98 ? -9.781 0.04 6.117 1 93.5 98 ALA A N 1
ATOM 798 C CA . ALA A 1 98 ? -9.812 -1.376 5.758 1 93.5 98 ALA A CA 1
ATOM 799 C C . ALA A 1 98 ? -8.469 -2.041 6.023 1 93.5 98 ALA A C 1
ATOM 801 O O . ALA A 1 98 ? -8.414 -3.184 6.48 1 93.5 98 ALA A O 1
ATOM 802 N N . MET A 1 99 ? -7.426 -1.333 5.766 1 93.38 99 MET A N 1
ATOM 803 C CA . MET A 1 99 ? -6.078 -1.838 6.02 1 93.38 99 MET A CA 1
ATOM 804 C C . MET A 1 99 ? -5.852 -2.059 7.512 1 93.38 99 MET A C 1
ATOM 806 O O . MET A 1 99 ? -5.277 -3.072 7.914 1 93.38 99 MET A O 1
ATOM 810 N N . CYS A 1 100 ? -6.301 -1.121 8.305 1 90.19 100 CYS A N 1
ATOM 811 C CA . CYS A 1 100 ? -6.176 -1.246 9.758 1 90.19 100 CYS A CA 1
ATOM 812 C C . CYS A 1 100 ? -6.953 -2.453 10.266 1 90.19 100 CYS A C 1
ATOM 814 O O . CYS A 1 100 ? -6.426 -3.25 11.047 1 90.19 100 CYS A O 1
ATOM 816 N N . LYS A 1 101 ? -8.117 -2.553 9.812 1 91.25 101 LYS A N 1
ATOM 817 C CA . LYS A 1 101 ? -8.961 -3.666 10.234 1 91.25 101 LYS A CA 1
ATOM 818 C C . LYS A 1 101 ? -8.344 -5.004 9.844 1 91.25 101 LYS A C 1
ATOM 820 O O . LYS A 1 101 ? -8.336 -5.945 10.641 1 91.25 101 LYS A O 1
ATOM 825 N N . TRP A 1 102 ? -7.879 -5.082 8.656 1 94 102 TRP A N 1
ATOM 826 C CA . TRP A 1 102 ? -7.262 -6.312 8.172 1 94 102 TRP A CA 1
ATOM 827 C C . TRP A 1 102 ? -6.047 -6.684 9.016 1 94 102 TRP A C 1
ATOM 829 O O . TRP A 1 102 ? -5.863 -7.852 9.367 1 94 102 TRP A O 1
ATOM 839 N N . GLY A 1 103 ? -5.191 -5.668 9.273 1 91.12 103 GLY A N 1
ATOM 840 C CA . GLY A 1 103 ? -4.047 -5.91 10.133 1 91.12 103 GLY A CA 1
ATOM 841 C C . GLY A 1 103 ? -4.434 -6.426 11.508 1 91.12 103 GLY A C 1
ATOM 842 O O . GLY A 1 103 ? -3.773 -7.309 12.055 1 91.12 103 GLY A O 1
ATOM 843 N N . GLU A 1 104 ? -5.453 -5.867 12.07 1 88.69 104 GLU A N 1
ATOM 844 C CA . GLU A 1 104 ? -5.953 -6.293 13.375 1 88.69 104 GLU A CA 1
ATOM 845 C C . GLU A 1 104 ? -6.43 -7.742 13.336 1 88.69 104 GLU A C 1
ATOM 847 O O . GLU A 1 104 ? -6.199 -8.5 14.281 1 88.69 104 GLU A O 1
ATOM 852 N N . GLU A 1 105 ? -7.023 -8.109 12.25 1 91.62 105 GLU A N 1
ATOM 853 C CA . GLU A 1 105 ? -7.609 -9.445 12.117 1 91.62 105 GLU A CA 1
ATOM 854 C C . GLU A 1 105 ? -6.535 -10.492 11.852 1 91.62 105 GLU A C 1
ATOM 856 O O . GLU A 1 105 ? -6.707 -11.664 12.195 1 91.62 105 GLU A O 1
ATOM 861 N N . HIS A 1 106 ? -5.441 -10.094 11.266 1 89.75 106 HIS A N 1
ATOM 862 C CA . HIS A 1 106 ? -4.516 -11.102 10.766 1 89.75 106 HIS A CA 1
ATOM 863 C C . HIS A 1 106 ? -3.146 -10.969 11.422 1 89.75 106 HIS A C 1
ATOM 865 O O . HIS A 1 106 ? -2.266 -11.805 11.203 1 89.75 106 HIS A O 1
ATOM 871 N N . ASN A 1 107 ? -2.955 -9.836 12.172 1 74.5 107 ASN A N 1
ATOM 872 C CA . ASN A 1 107 ? -1.666 -9.664 12.836 1 74.5 107 ASN A CA 1
ATOM 873 C C . ASN A 1 107 ? -1.439 -10.719 13.914 1 74.5 107 ASN A C 1
ATOM 875 O O . ASN A 1 107 ? -0.402 -10.727 14.578 1 74.5 107 ASN A O 1
ATOM 879 N N . THR A 1 108 ? -2.158 -11.906 13.93 1 57 108 THR A N 1
ATOM 880 C CA . THR A 1 108 ? -1.938 -12.898 14.984 1 57 108 THR A CA 1
ATOM 881 C C . THR A 1 108 ? -0.704 -13.742 14.68 1 57 108 THR A C 1
ATOM 883 O O . THR A 1 108 ? -0.355 -13.945 13.508 1 57 108 THR A O 1
ATOM 886 N N . MET B 1 1 ? -18.578 5.902 19.391 1 29.45 1 MET B N 1
ATOM 887 C CA . MET B 1 1 ? -17.188 5.594 19.75 1 29.45 1 MET B CA 1
ATOM 888 C C . MET B 1 1 ? -16.281 5.695 18.531 1 29.45 1 MET B C 1
ATOM 890 O O . MET B 1 1 ? -16.5 5.027 17.516 1 29.45 1 MET B O 1
ATOM 894 N N . LYS B 1 2 ? -15.852 6.891 18.141 1 39.28 2 LYS B N 1
ATOM 895 C CA . LYS B 1 2 ? -14.977 7.168 17.016 1 39.28 2 LYS B CA 1
ATOM 896 C C . LYS B 1 2 ? -13.969 6.039 16.797 1 39.28 2 LYS B C 1
ATOM 898 O O . LYS B 1 2 ? -13.195 5.715 17.703 1 39.28 2 LYS B O 1
ATOM 903 N N . GLU B 1 3 ? -14.266 4.914 16.328 1 44.91 3 GLU B N 1
ATOM 904 C CA . GLU B 1 3 ? -13.477 3.705 16.125 1 44.91 3 GLU B CA 1
ATOM 905 C C . GLU B 1 3 ? -12.008 4.035 15.891 1 44.91 3 GLU B C 1
ATOM 907 O O . GLU B 1 3 ? -11.672 4.766 14.953 1 44.91 3 GLU B O 1
ATOM 912 N N . LYS B 1 4 ? -11.234 4.238 16.984 1 49.81 4 LYS B N 1
ATOM 913 C CA . LYS B 1 4 ? -9.867 4.734 17.078 1 49.81 4 LYS B CA 1
ATOM 914 C C . LYS B 1 4 ? -8.953 4.031 16.062 1 49.81 4 LYS B C 1
ATOM 916 O O . LYS B 1 4 ? -8.711 2.83 16.188 1 49.81 4 LYS B O 1
ATOM 921 N N . LEU B 1 5 ? -9.219 4.113 14.742 1 57.19 5 LEU B N 1
ATOM 922 C CA . LEU B 1 5 ? -8.242 3.705 13.734 1 57.19 5 LEU B CA 1
ATOM 923 C C . LEU B 1 5 ? -6.82 3.893 14.258 1 57.19 5 LEU B C 1
ATOM 925 O O . LEU B 1 5 ? -5.922 3.127 13.906 1 57.19 5 LEU B O 1
ATOM 929 N N . CYS B 1 6 ? -6.656 4.949 15.117 1 61.28 6 CYS B N 1
ATOM 930 C CA . CYS B 1 6 ? -5.34 5.562 15.258 1 61.28 6 CYS B CA 1
ATOM 931 C C . CYS B 1 6 ? -4.535 4.879 16.359 1 61.28 6 CYS B C 1
ATOM 933 O O . CYS B 1 6 ? -4.988 4.793 17.5 1 61.28 6 CYS B O 1
ATOM 935 N N . TYR B 1 7 ? -4.027 3.727 16.016 1 55.66 7 TYR B N 1
ATOM 936 C CA . TYR B 1 7 ? -3.057 3.256 17 1 55.66 7 TYR B CA 1
ATOM 937 C C . TYR B 1 7 ? -1.791 4.105 16.953 1 55.66 7 TYR B C 1
ATOM 939 O O . TYR B 1 7 ? -1.132 4.207 15.922 1 55.66 7 TYR B O 1
ATOM 947 N N . VAL B 1 8 ? -1.831 5.254 17.359 1 47 8 VAL B N 1
ATOM 948 C CA . VAL B 1 8 ? -0.657 6.121 17.391 1 47 8 VAL B CA 1
ATOM 949 C C . VAL B 1 8 ? 0.593 5.289 17.656 1 47 8 VAL B C 1
ATOM 951 O O . VAL B 1 8 ? 1.709 5.707 17.344 1 47 8 VAL B O 1
ATOM 954 N N . GLY B 1 9 ? 0.687 4.223 18.438 1 45.53 9 GLY B N 1
ATOM 955 C CA . GLY B 1 9 ? 1.929 3.555 18.797 1 45.53 9 GLY B CA 1
ATOM 956 C C . GLY B 1 9 ? 2.377 2.535 17.766 1 45.53 9 GLY B C 1
ATOM 957 O O . GLY B 1 9 ? 1.584 2.096 16.938 1 45.53 9 GLY B O 1
ATOM 958 N N . ASN B 1 10 ? 3.703 2.393 17.344 1 48.62 10 ASN B N 1
ATOM 959 C CA . ASN B 1 10 ? 4.539 1.593 16.453 1 48.62 10 ASN B CA 1
ATOM 960 C C . ASN B 1 10 ? 3.928 0.221 16.188 1 48.62 10 ASN B C 1
ATOM 962 O O . ASN B 1 10 ? 4.219 -0.409 15.172 1 48.62 10 ASN B O 1
ATOM 966 N N . ARG B 1 11 ? 3.584 -0.602 17.25 1 49.06 11 ARG B N 1
ATOM 967 C CA . ARG B 1 11 ? 3.348 -2.033 17.094 1 49.06 11 ARG B CA 1
ATOM 968 C C . ARG B 1 11 ? 1.995 -2.299 16.453 1 49.06 11 ARG B C 1
ATOM 970 O O . ARG B 1 11 ? 1.449 -3.398 16.562 1 49.06 11 ARG B O 1
ATOM 977 N N . GLU B 1 12 ? 1.407 -1.402 15.719 1 62.19 12 GLU B N 1
ATOM 978 C CA . GLU B 1 12 ? -0.04 -1.49 15.555 1 62.19 12 GLU B CA 1
ATOM 979 C C . GLU B 1 12 ? -0.406 -2.297 14.312 1 62.19 12 GLU B C 1
ATOM 981 O O . GLU B 1 12 ? 0.417 -2.465 13.406 1 62.19 12 GLU B O 1
ATOM 986 N N . PRO B 1 13 ? -1.366 -3.018 14.367 1 72.88 13 PRO B N 1
ATOM 987 C CA . PRO B 1 13 ? -1.985 -3.795 13.289 1 72.88 13 PRO B CA 1
ATOM 988 C C . PRO B 1 13 ? -1.818 -3.143 11.922 1 72.88 13 PRO B C 1
ATOM 990 O O . PRO B 1 13 ? -1.696 -3.842 10.914 1 72.88 13 PRO B O 1
ATOM 993 N N . PHE B 1 14 ? -1.423 -1.925 11.992 1 83.06 14 PHE B N 1
ATOM 994 C CA . PHE B 1 14 ? -1.273 -1.2 10.734 1 83.06 14 PHE B CA 1
ATOM 995 C C . PHE B 1 14 ? 0.075 -1.503 10.094 1 83.06 14 PHE B C 1
ATOM 997 O O . PHE B 1 14 ? 0.166 -1.658 8.875 1 83.06 14 PHE B O 1
ATOM 1004 N N . GLU B 1 15 ? 1.024 -1.831 10.922 1 86.75 15 GLU B N 1
ATOM 1005 C CA . GLU B 1 15 ? 2.363 -2.115 10.414 1 86.75 15 GLU B CA 1
ATOM 1006 C C . GLU B 1 15 ? 2.398 -3.447 9.672 1 86.75 15 GLU B C 1
ATOM 1008 O O . GLU B 1 15 ? 3.125 -3.598 8.688 1 86.75 15 GLU B O 1
ATOM 1013 N N . TYR B 1 16 ? 1.713 -4.359 10.219 1 89.5 16 TYR B N 1
ATOM 1014 C CA . TYR B 1 16 ? 1.657 -5.652 9.539 1 89.5 16 TYR B CA 1
ATOM 1015 C C . TYR B 1 16 ? 1.041 -5.512 8.156 1 89.5 16 TYR B C 1
ATOM 1017 O O . TYR B 1 16 ? 1.574 -6.043 7.18 1 89.5 16 TYR B O 1
ATOM 1025 N N . THR B 1 17 ? -0.043 -4.816 8.023 1 92.31 17 THR B N 1
ATOM 1026 C CA . THR B 1 17 ? -0.681 -4.59 6.734 1 92.31 17 THR B CA 1
ATOM 1027 C C . THR B 1 17 ? 0.255 -3.834 5.793 1 92.31 17 THR B C 1
ATOM 1029 O O . THR B 1 17 ? 0.365 -4.172 4.613 1 92.31 17 THR B O 1
ATOM 1032 N N . LEU B 1 18 ? 0.931 -2.885 6.418 1 91.31 18 LEU B N 1
ATOM 1033 C CA . LEU B 1 18 ? 1.874 -2.094 5.637 1 91.31 18 LEU B CA 1
ATOM 1034 C C . LEU B 1 18 ? 2.957 -2.98 5.031 1 91.31 18 LEU B C 1
ATOM 1036 O O . LEU B 1 18 ? 3.369 -2.77 3.889 1 91.31 18 LEU B O 1
ATOM 1040 N N . SER B 1 19 ? 3.342 -3.965 5.73 1 92.19 19 SER B N 1
ATOM 1041 C CA . SER B 1 19 ? 4.43 -4.836 5.293 1 92.19 19 SER B CA 1
ATOM 1042 C C . SER B 1 19 ? 4.035 -5.625 4.047 1 92.19 19 SER B C 1
ATOM 1044 O O . SER B 1 19 ? 4.898 -6.191 3.367 1 92.19 19 SER B O 1
ATOM 1046 N N . ILE B 1 20 ? 2.816 -5.625 3.725 1 94.44 20 ILE B N 1
ATOM 1047 C CA . ILE B 1 20 ? 2.32 -6.324 2.545 1 94.44 20 ILE B CA 1
ATOM 1048 C C . ILE B 1 20 ? 1.886 -5.309 1.489 1 94.44 20 ILE B C 1
ATOM 1050 O O . ILE B 1 20 ? 2.377 -5.332 0.358 1 94.44 20 ILE B O 1
ATOM 1054 N N . ILE B 1 21 ? 1.13 -4.324 1.92 1 93.31 21 ILE B N 1
ATOM 1055 C CA . ILE B 1 21 ? 0.441 -3.422 1.004 1 93.31 21 ILE B CA 1
ATOM 1056 C C . ILE B 1 21 ? 1.413 -2.359 0.499 1 93.31 21 ILE B C 1
ATOM 1058 O O . ILE B 1 21 ? 1.317 -1.915 -0.648 1 93.31 21 ILE B O 1
ATOM 1062 N N . SER B 1 22 ? 2.348 -2.02 1.354 1 92.94 22 SER B N 1
ATOM 1063 C CA . SER B 1 22 ? 3.262 -0.948 0.969 1 92.94 22 SER B CA 1
ATOM 1064 C C . SER B 1 22 ? 4.383 -1.471 0.078 1 92.94 22 SER B C 1
ATOM 1066 O O . SER B 1 22 ? 5.168 -0.689 -0.463 1 92.94 22 SER B O 1
ATOM 1068 N N . GLU B 1 23 ? 4.492 -2.701 -0.065 1 94.62 23 GLU B N 1
ATOM 1069 C CA . GLU B 1 23 ? 5.484 -3.285 -0.961 1 94.62 23 GLU B CA 1
ATOM 1070 C C . GLU B 1 23 ? 4.938 -3.416 -2.381 1 94.62 23 GLU B C 1
ATOM 1072 O O . GLU B 1 23 ? 4.09 -4.27 -2.648 1 94.62 23 GLU B O 1
ATOM 1077 N N . LYS B 1 24 ? 5.449 -2.676 -3.262 1 92.5 24 LYS B N 1
ATOM 1078 C CA . LYS B 1 24 ? 4.922 -2.52 -4.613 1 92.5 24 LYS B CA 1
ATOM 1079 C C . LYS B 1 24 ? 4.836 -3.867 -5.328 1 92.5 24 LYS B C 1
ATOM 1081 O O . LYS B 1 24 ? 3.809 -4.191 -5.93 1 92.5 24 LYS B O 1
ATOM 1086 N N . TRP B 1 25 ? 5.922 -4.668 -5.203 1 95.19 25 TRP B N 1
ATOM 1087 C CA . TRP B 1 25 ? 5.941 -5.949 -5.898 1 95.19 25 TRP B CA 1
ATOM 1088 C C . TRP B 1 25 ? 4.891 -6.895 -5.332 1 95.19 25 TRP B C 1
ATOM 1090 O O . TRP B 1 25 ? 4.207 -7.598 -6.082 1 95.19 25 TRP B O 1
ATOM 1100 N N . LYS B 1 26 ? 4.766 -6.879 -4.023 1 96.38 26 LYS B N 1
ATOM 1101 C CA . LYS B 1 26 ? 3.768 -7.738 -3.396 1 96.38 26 LYS B CA 1
ATOM 1102 C C . LYS B 1 26 ? 2.359 -7.379 -3.863 1 96.38 26 LYS B C 1
ATOM 1104 O O . LYS B 1 26 ? 1.565 -8.258 -4.195 1 96.38 26 LYS B O 1
ATOM 1109 N N . LEU B 1 27 ? 2.107 -6.105 -3.881 1 94.88 27 LEU B N 1
ATOM 1110 C CA . LEU B 1 27 ? 0.779 -5.652 -4.277 1 94.88 27 LEU B CA 1
ATOM 1111 C C . LEU B 1 27 ? 0.511 -5.969 -5.742 1 94.88 27 LEU B C 1
ATOM 1113 O O . LEU B 1 27 ? -0.609 -6.328 -6.109 1 94.88 27 LEU B O 1
ATOM 1117 N N . LYS B 1 28 ? 1.488 -5.82 -6.594 1 94.19 28 LYS B N 1
ATOM 1118 C CA . LYS B 1 28 ? 1.316 -6.141 -8.008 1 94.19 28 LYS B CA 1
ATOM 1119 C C . LYS B 1 28 ? 1.062 -7.629 -8.211 1 94.19 28 LYS B C 1
ATOM 1121 O O . LYS B 1 28 ? 0.239 -8.016 -9.047 1 94.19 28 LYS B O 1
ATOM 1126 N N . ILE B 1 29 ? 1.783 -8.43 -7.461 1 96.44 29 ILE B N 1
ATOM 1127 C CA . ILE B 1 29 ? 1.579 -9.867 -7.516 1 96.44 29 ILE B CA 1
ATOM 1128 C C . ILE B 1 29 ? 0.166 -10.211 -7.047 1 96.44 29 ILE B C 1
ATOM 1130 O O . ILE B 1 29 ? -0.558 -10.945 -7.719 1 96.44 29 ILE B O 1
ATOM 1134 N N . ILE B 1 30 ? -0.224 -9.641 -5.914 1 96.38 30 ILE B N 1
ATOM 1135 C CA . ILE B 1 30 ? -1.544 -9.898 -5.348 1 96.38 30 ILE B CA 1
ATOM 1136 C C . ILE B 1 30 ? -2.623 -9.461 -6.332 1 96.38 30 ILE B C 1
ATOM 1138 O O . ILE B 1 30 ? -3.582 -10.203 -6.582 1 96.38 30 ILE B O 1
ATOM 1142 N N . TYR B 1 31 ? -2.438 -8.312 -6.898 1 93.5 31 TYR B N 1
ATOM 1143 C CA . TYR B 1 31 ? -3.387 -7.801 -7.887 1 93.5 31 TYR B CA 1
ATOM 1144 C C . TYR B 1 31 ? -3.541 -8.781 -9.047 1 93.5 31 TYR B C 1
ATOM 1146 O O . TYR B 1 31 ? -4.66 -9.094 -9.453 1 93.5 31 TYR B O 1
ATOM 1154 N N . PHE B 1 32 ? -2.428 -9.195 -9.594 1 94.62 32 PHE B N 1
ATOM 1155 C CA . PHE B 1 32 ? -2.457 -10.109 -10.727 1 94.62 32 PHE B CA 1
ATOM 1156 C C . PHE B 1 32 ? -3.174 -11.406 -10.367 1 94.62 32 PHE B C 1
ATOM 1158 O O . PHE B 1 32 ? -3.969 -11.922 -11.156 1 94.62 32 PHE B O 1
ATOM 1165 N N . LEU B 1 33 ? -2.955 -11.914 -9.164 1 96.38 33 LEU B N 1
ATOM 1166 C CA . LEU B 1 33 ? -3.578 -13.156 -8.719 1 96.38 33 LEU B CA 1
ATOM 1167 C C . LEU B 1 33 ? -5.07 -12.961 -8.484 1 96.38 33 LEU B C 1
ATOM 1169 O O . LEU B 1 33 ? -5.863 -13.883 -8.688 1 96.38 33 LEU B O 1
ATOM 1173 N N . VAL B 1 34 ? -5.418 -11.805 -8.008 1 94.19 34 VAL B N 1
ATOM 1174 C CA . VAL B 1 34 ? -6.832 -11.477 -7.879 1 94.19 34 VAL B CA 1
ATOM 1175 C C . VAL B 1 34 ? -7.504 -11.547 -9.25 1 94.19 34 VAL B C 1
ATOM 1177 O O . VAL B 1 34 ? -8.617 -12.062 -9.375 1 94.19 34 VAL B O 1
ATOM 1180 N N . CYS B 1 35 ? -6.84 -11.094 -10.234 1 92.56 35 CYS B N 1
ATOM 1181 C CA . CYS B 1 35 ? -7.402 -10.984 -11.57 1 92.56 35 CYS B CA 1
ATOM 1182 C C . CYS B 1 35 ? -7.387 -12.336 -12.281 1 92.56 35 CYS B C 1
ATOM 1184 O O . CYS B 1 35 ? -8.359 -12.711 -12.945 1 92.56 35 CYS B O 1
ATOM 1186 N N . MET B 1 36 ? -6.297 -13.117 -12.102 1 93.75 36 MET B N 1
ATOM 1187 C CA . MET B 1 36 ? -6.078 -14.273 -12.969 1 93.75 36 MET B CA 1
ATOM 1188 C C . MET B 1 36 ? -6.344 -15.578 -12.219 1 93.75 36 MET B C 1
ATOM 1190 O O . MET B 1 36 ? -6.496 -16.641 -12.836 1 93.75 36 MET B O 1
ATOM 1194 N N . GLY B 1 37 ? -6.395 -15.406 -10.914 1 95.75 37 GLY B N 1
ATOM 1195 C CA . GLY B 1 37 ? -6.539 -16.609 -10.117 1 95.75 37 GLY B CA 1
ATOM 1196 C C . GLY B 1 37 ? -5.234 -17.359 -9.938 1 95.75 37 GLY B C 1
ATOM 1197 O O . GLY B 1 37 ? -4.238 -16.797 -9.484 1 95.75 37 GLY B O 1
ATOM 1198 N N . THR B 1 38 ? -5.207 -18.656 -10.344 1 97.56 38 THR B N 1
ATOM 1199 C CA . THR B 1 38 ? -4.031 -19.516 -10.219 1 97.56 38 THR B CA 1
ATOM 1200 C C . THR B 1 38 ? -3.125 -19.375 -11.438 1 97.56 38 THR B C 1
ATOM 1202 O O . THR B 1 38 ? -3.588 -19.484 -12.578 1 97.56 38 THR B O 1
ATOM 1205 N N . VAL B 1 39 ? -1.823 -19.109 -11.195 1 97.62 39 VAL B N 1
ATOM 1206 C CA . VAL B 1 39 ? -0.931 -18.875 -12.32 1 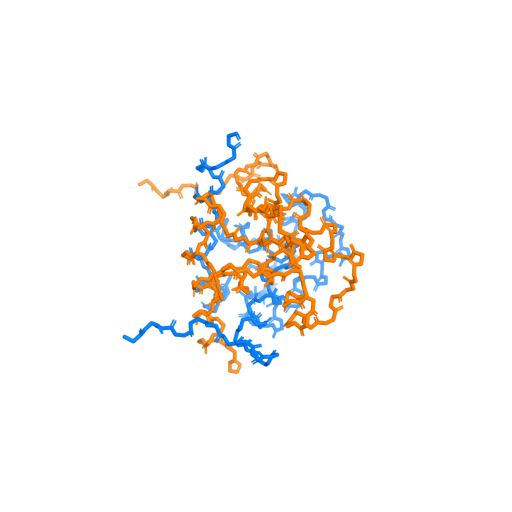97.62 39 VAL B CA 1
ATOM 1207 C C . VAL B 1 39 ? 0.438 -19.484 -12.031 1 97.62 39 VAL B C 1
ATOM 1209 O O . VAL B 1 39 ? 0.754 -19.812 -10.883 1 97.62 39 VAL B O 1
ATOM 1212 N N . ARG B 1 40 ? 1.125 -19.656 -13.117 1 97.19 40 ARG B N 1
ATOM 1213 C CA . ARG B 1 40 ? 2.494 -20.141 -12.977 1 97.19 40 ARG B CA 1
ATOM 1214 C C . ARG B 1 40 ? 3.48 -18.984 -12.898 1 97.19 40 ARG B C 1
ATOM 1216 O O . ARG B 1 40 ? 3.129 -17.844 -13.195 1 97.19 40 ARG B O 1
ATOM 1223 N N . TYR B 1 41 ? 4.723 -19.344 -12.531 1 97.88 41 TYR B N 1
ATOM 1224 C CA . TYR B 1 41 ? 5.789 -18.359 -12.352 1 97.88 41 TYR B CA 1
ATOM 1225 C C . TYR B 1 41 ? 5.961 -17.516 -13.602 1 97.88 41 TYR B C 1
ATOM 1227 O O . TYR B 1 41 ? 6.047 -16.281 -13.516 1 97.88 41 TYR B O 1
ATOM 1235 N N . GLY B 1 42 ? 5.969 -18.125 -14.742 1 97.06 42 GLY B N 1
ATOM 1236 C CA . GLY B 1 42 ? 6.195 -17.422 -16 1 97.06 42 GLY B CA 1
ATOM 1237 C C . GLY B 1 42 ? 5.141 -16.375 -16.297 1 97.06 42 GLY B C 1
ATOM 1238 O O . GLY B 1 42 ? 5.449 -15.312 -16.844 1 97.06 42 GLY B O 1
ATOM 1239 N N . ALA B 1 43 ? 3.893 -16.641 -15.984 1 96.62 43 ALA B N 1
ATOM 1240 C CA . ALA B 1 43 ? 2.807 -15.688 -16.188 1 96.62 43 ALA B CA 1
ATOM 1241 C C . ALA B 1 43 ? 3.02 -14.438 -15.336 1 96.62 43 ALA B C 1
ATOM 1243 O O . ALA B 1 43 ? 2.77 -13.32 -15.797 1 96.62 43 ALA B O 1
ATOM 1244 N N . LEU B 1 44 ? 3.441 -14.609 -14.109 1 97.06 44 LEU B N 1
ATOM 1245 C CA . LEU B 1 44 ? 3.756 -13.484 -13.242 1 97.06 44 LEU B CA 1
ATOM 1246 C C . LEU B 1 44 ? 4.898 -12.656 -13.82 1 97.06 44 LEU B C 1
ATOM 1248 O O . LEU B 1 44 ? 4.77 -11.438 -13.977 1 97.06 44 LEU B O 1
ATOM 1252 N N . LYS B 1 45 ? 5.945 -13.359 -14.219 1 97.19 45 LYS B N 1
ATOM 1253 C CA . LYS B 1 45 ? 7.125 -12.688 -14.742 1 97.19 45 LYS B CA 1
ATOM 1254 C C . LYS B 1 45 ? 6.785 -11.891 -16 1 97.19 45 LYS B C 1
ATOM 1256 O O . LYS B 1 45 ? 7.277 -10.773 -16.188 1 97.19 45 LYS B O 1
ATOM 1261 N N . LYS B 1 46 ? 5.953 -12.398 -16.812 1 95.56 46 LYS B N 1
ATOM 1262 C CA . LYS B 1 46 ? 5.605 -11.805 -18.109 1 95.56 46 LYS B CA 1
ATOM 1263 C C . LYS B 1 46 ? 4.695 -10.594 -17.922 1 95.56 46 LYS B C 1
ATOM 1265 O O . LYS B 1 46 ? 4.793 -9.617 -18.672 1 95.56 46 LYS B O 1
ATOM 1270 N N . ASN B 1 47 ? 3.879 -10.594 -16.891 1 92.56 47 ASN B N 1
ATOM 1271 C CA . ASN B 1 47 ? 2.791 -9.625 -16.859 1 92.56 47 ASN B CA 1
ATOM 1272 C C . ASN B 1 47 ? 3.041 -8.547 -15.805 1 92.56 47 ASN B C 1
ATOM 1274 O O . ASN B 1 47 ? 2.332 -7.539 -15.766 1 92.56 47 ASN B O 1
ATOM 1278 N N . ILE B 1 48 ? 3.973 -8.781 -14.969 1 93.5 48 ILE B N 1
ATOM 1279 C CA . ILE B 1 48 ? 4.355 -7.734 -14.031 1 93.5 48 ILE B CA 1
ATOM 1280 C C . ILE B 1 48 ? 5.562 -6.969 -14.57 1 93.5 48 ILE B C 1
ATOM 1282 O O . ILE B 1 48 ? 6.703 -7.414 -14.43 1 93.5 48 ILE B O 1
ATOM 1286 N N . ASP B 1 49 ? 5.215 -5.84 -15.016 1 90.19 49 ASP B N 1
ATOM 1287 C CA . ASP B 1 49 ? 6.191 -5.047 -15.758 1 90.19 49 ASP B CA 1
ATOM 1288 C C . ASP B 1 49 ? 7.344 -4.613 -14.859 1 90.19 49 ASP B C 1
ATOM 1290 O O . ASP B 1 49 ? 7.121 -4.078 -13.766 1 90.19 49 ASP B O 1
ATOM 1294 N N . GLY B 1 50 ? 8.562 -5.008 -15.375 1 94 50 GLY B N 1
ATOM 1295 C CA . GLY B 1 50 ? 9.75 -4.445 -14.75 1 94 50 GLY B CA 1
ATOM 1296 C C . GLY B 1 50 ? 10.312 -5.312 -13.641 1 94 50 GLY B C 1
ATOM 1297 O O . GLY B 1 50 ? 11.414 -5.07 -13.148 1 94 50 GLY B O 1
ATOM 1298 N N . ILE B 1 51 ? 9.641 -6.309 -13.266 1 96.12 51 ILE B N 1
ATOM 1299 C CA . ILE B 1 51 ? 10.117 -7.117 -12.148 1 96.12 51 ILE B CA 1
ATOM 1300 C C . ILE B 1 51 ? 11.211 -8.062 -12.625 1 96.12 51 ILE B C 1
ATOM 1302 O O . ILE B 1 51 ? 11.125 -8.617 -13.727 1 96.12 51 ILE B O 1
ATOM 1306 N N . THR B 1 52 ? 12.273 -8.234 -11.891 1 98 52 THR B N 1
ATOM 1307 C CA . THR B 1 52 ? 13.344 -9.164 -12.219 1 98 52 THR B CA 1
ATOM 1308 C C . THR B 1 52 ? 13.047 -10.555 -11.672 1 98 52 THR B C 1
ATOM 1310 O O . THR B 1 52 ? 12.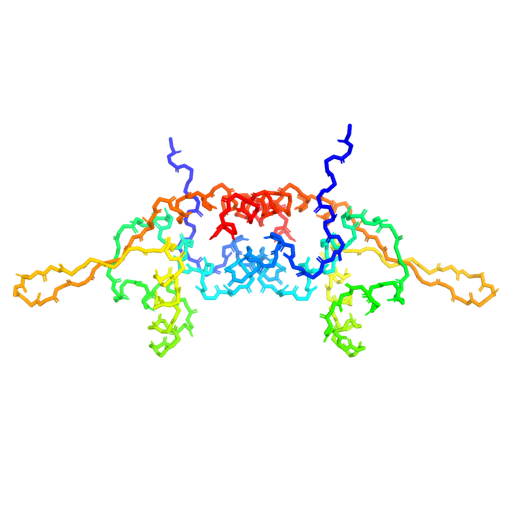148 -10.719 -10.836 1 98 52 THR B O 1
ATOM 1313 N N . HIS B 1 53 ? 13.742 -11.516 -12.148 1 98.06 53 HIS B N 1
ATOM 1314 C CA . HIS B 1 53 ? 13.609 -12.875 -11.633 1 98.06 53 HIS B CA 1
ATOM 1315 C C . HIS B 1 53 ? 13.93 -12.93 -10.141 1 98.06 53 HIS B C 1
ATOM 1317 O O . HIS B 1 53 ? 13.211 -13.578 -9.383 1 98.06 53 HIS B O 1
ATOM 1323 N N . LYS B 1 54 ? 14.945 -12.273 -9.805 1 98.31 54 LYS B N 1
ATOM 1324 C CA . LYS B 1 54 ? 15.367 -12.266 -8.406 1 98.31 54 LYS B CA 1
ATOM 1325 C C . LYS B 1 54 ? 14.281 -11.711 -7.5 1 98.31 54 LYS B C 1
ATOM 1327 O O . LYS B 1 54 ? 13.938 -12.312 -6.48 1 98.31 54 LYS B O 1
ATOM 1332 N N . MET B 1 55 ? 13.703 -10.57 -7.887 1 98.25 55 MET B N 1
ATOM 1333 C CA . MET B 1 55 ? 12.68 -9.906 -7.078 1 98.25 55 MET B CA 1
ATOM 1334 C C . MET B 1 55 ? 11.398 -10.734 -7.043 1 98.25 55 MET B C 1
ATOM 1336 O O . MET B 1 55 ? 10.781 -10.883 -5.984 1 98.25 55 MET B O 1
ATOM 1340 N N . LEU B 1 56 ? 11.055 -11.242 -8.164 1 98.44 56 LEU B N 1
ATOM 1341 C CA . LEU B 1 56 ? 9.836 -12.047 -8.203 1 98.44 56 LEU B CA 1
ATOM 1342 C C . LEU B 1 56 ? 9.953 -13.258 -7.277 1 98.44 56 LEU B C 1
ATOM 1344 O O . LEU B 1 56 ? 9.062 -13.508 -6.461 1 98.44 56 LEU B O 1
ATOM 1348 N N . SER B 1 57 ? 11.039 -14 -7.395 1 98.38 57 SER B N 1
ATOM 1349 C CA . SER B 1 57 ? 11.242 -15.172 -6.551 1 98.38 57 SER B CA 1
ATOM 1350 C C . SER B 1 57 ? 11.227 -14.797 -5.07 1 98.38 57 SER B C 1
ATOM 1352 O O . SER B 1 57 ? 10.578 -15.461 -4.262 1 98.38 57 SER B O 1
ATOM 1354 N N . SER B 1 58 ? 11.922 -13.75 -4.711 1 98.56 58 SER B N 1
ATOM 1355 C CA . SER B 1 58 ? 12 -13.289 -3.328 1 98.56 58 SER B CA 1
ATOM 1356 C C . SER B 1 58 ? 10.625 -12.883 -2.809 1 98.56 58 SER B C 1
ATOM 1358 O O . SER B 1 58 ? 10.242 -13.25 -1.696 1 98.56 58 SER B O 1
ATOM 1360 N N . GLN B 1 59 ? 9.836 -12.125 -3.613 1 98.56 59 GLN B N 1
ATOM 1361 C CA . GLN B 1 59 ? 8.523 -11.648 -3.199 1 98.56 59 GLN B CA 1
ATOM 1362 C C . GLN B 1 59 ? 7.539 -12.805 -3.043 1 98.56 59 GLN B C 1
ATOM 1364 O O . GLN B 1 59 ? 6.715 -12.805 -2.127 1 98.56 59 GLN B O 1
ATOM 1369 N N . LEU B 1 60 ? 7.637 -13.766 -3.941 1 98.62 60 LEU B N 1
ATOM 1370 C CA . LEU B 1 60 ? 6.773 -14.938 -3.844 1 98.62 60 LEU B CA 1
ATOM 1371 C C . LEU B 1 60 ? 7.059 -15.719 -2.564 1 98.62 60 LEU B C 1
ATOM 1373 O O . LEU B 1 60 ? 6.129 -16.156 -1.878 1 98.62 60 LEU B O 1
ATOM 1377 N N . LYS B 1 61 ? 8.312 -15.883 -2.252 1 98.56 61 LYS B N 1
ATOM 1378 C CA . LYS B 1 61 ? 8.703 -16.578 -1.026 1 98.56 61 LYS B CA 1
ATOM 1379 C C . LYS B 1 61 ? 8.18 -15.852 0.208 1 98.56 61 LYS B C 1
ATOM 1381 O O . LYS B 1 61 ? 7.641 -16.469 1.122 1 98.56 61 LYS B O 1
ATOM 1386 N N . GLU B 1 62 ? 8.305 -14.57 0.277 1 98.25 62 GLU B N 1
ATOM 1387 C CA . GLU B 1 62 ? 7.852 -13.781 1.416 1 98.25 62 GLU B CA 1
ATOM 1388 C C . GLU B 1 62 ? 6.336 -13.844 1.562 1 98.25 62 GLU B C 1
ATOM 1390 O O . GLU B 1 62 ? 5.816 -13.977 2.6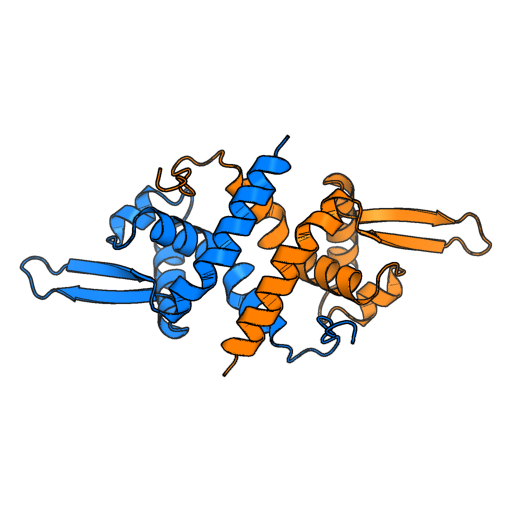72 1 98.25 62 GLU B O 1
ATOM 1395 N N . LEU B 1 63 ? 5.629 -13.703 0.422 1 98.5 63 LEU B N 1
ATOM 1396 C CA . LEU B 1 63 ? 4.172 -13.781 0.442 1 98.5 63 LEU B CA 1
ATOM 1397 C C . LEU B 1 63 ? 3.707 -15.148 0.916 1 98.5 63 LEU B C 1
ATOM 1399 O O . LEU B 1 63 ? 2.697 -15.258 1.615 1 98.5 63 LEU B O 1
ATOM 1403 N N . GLN B 1 64 ? 4.441 -16.188 0.48 1 98.62 64 GLN B N 1
ATOM 1404 C CA . GLN B 1 64 ? 4.133 -17.531 0.939 1 98.62 64 GLN B CA 1
ATOM 1405 C C . GLN B 1 64 ? 4.355 -17.672 2.441 1 98.62 64 GLN B C 1
ATOM 1407 O O . GLN B 1 64 ? 3.512 -18.219 3.154 1 98.62 64 GLN B O 1
ATOM 1412 N N . ASN B 1 65 ? 5.52 -17.141 2.93 1 97.38 65 ASN B N 1
ATOM 1413 C CA . ASN B 1 65 ? 5.848 -17.203 4.352 1 97.38 65 ASN B CA 1
ATOM 1414 C C . ASN B 1 65 ? 4.809 -16.484 5.199 1 97.38 65 ASN B C 1
ATOM 1416 O O . ASN B 1 65 ? 4.559 -16.859 6.344 1 97.38 65 ASN B O 1
ATOM 1420 N N . LYS B 1 66 ? 4.164 -15.492 4.68 1 96.12 66 LYS B N 1
ATOM 1421 C CA . LYS B 1 66 ? 3.143 -14.727 5.391 1 96.12 66 LYS B CA 1
ATOM 1422 C C . LYS B 1 66 ? 1.758 -15.336 5.184 1 96.12 66 LYS B C 1
ATOM 1424 O O . LYS B 1 66 ? 0.755 -14.781 5.633 1 96.12 66 LYS B O 1
ATOM 1429 N N . ASP B 1 67 ? 1.738 -16.406 4.422 1 97.62 67 ASP B N 1
ATOM 1430 C CA . ASP B 1 67 ? 0.514 -17.156 4.152 1 97.62 67 ASP B CA 1
ATOM 1431 C C . ASP B 1 67 ? -0.469 -16.328 3.332 1 97.62 67 ASP B C 1
ATOM 1433 O O . ASP B 1 67 ? -1.68 -16.391 3.557 1 97.62 67 ASP B O 1
ATOM 1437 N N . ILE B 1 68 ? 0.037 -15.5 2.498 1 98.25 68 ILE B N 1
ATOM 1438 C CA . ILE B 1 68 ? -0.793 -14.688 1.615 1 98.25 68 ILE B CA 1
ATOM 1439 C C . ILE B 1 68 ? -1.056 -15.445 0.314 1 98.25 68 ILE B C 1
ATOM 1441 O O . ILE B 1 68 ? -2.125 -15.305 -0.285 1 98.25 68 ILE B O 1
ATOM 1445 N N . ILE B 1 69 ? -0.062 -16.219 -0.159 1 98.69 69 ILE B N 1
ATOM 1446 C CA . ILE B 1 69 ? -0.254 -17.016 -1.365 1 98.69 69 ILE B CA 1
ATOM 1447 C C . ILE B 1 69 ? 0.061 -18.469 -1.071 1 98.69 69 ILE B C 1
ATOM 1449 O O . ILE B 1 69 ? 0.746 -18.781 -0.094 1 98.69 69 ILE B O 1
ATOM 1453 N N . LEU B 1 70 ? -0.461 -19.344 -1.882 1 98.75 70 LEU B N 1
ATOM 1454 C CA . LEU B 1 70 ? -0.193 -20.781 -1.89 1 98.75 70 LEU B CA 1
ATOM 1455 C C . LEU B 1 70 ? 0.688 -21.156 -3.074 1 98.75 70 LEU B C 1
ATOM 1457 O O . LEU B 1 70 ? 0.498 -20.656 -4.184 1 98.75 70 LEU B O 1
ATOM 1461 N N . ARG B 1 71 ? 1.686 -21.859 -2.789 1 98.12 71 ARG B N 1
ATOM 1462 C CA . ARG B 1 71 ? 2.531 -22.469 -3.811 1 98.12 71 ARG B CA 1
ATOM 1463 C C . ARG B 1 71 ? 2.266 -23.969 -3.914 1 98.12 71 ARG B C 1
ATOM 1465 O O . ARG B 1 71 ? 2.512 -24.719 -2.963 1 98.12 71 ARG B O 1
ATOM 1472 N N . LYS B 1 72 ? 1.732 -24.438 -4.988 1 97.5 72 LYS B N 1
ATOM 1473 C CA . LYS B 1 72 ? 1.404 -25.844 -5.184 1 97.5 72 LYS B CA 1
ATOM 1474 C C . LYS B 1 72 ? 2.291 -26.469 -6.258 1 97.5 72 LYS B C 1
ATOM 1476 O O . LYS B 1 72 ? 2.371 -25.969 -7.379 1 97.5 72 LYS B O 1
ATOM 1481 N N . GLN B 1 73 ? 2.893 -27.531 -5.852 1 95.75 73 GLN B N 1
ATOM 1482 C CA . GLN B 1 73 ? 3.752 -28.25 -6.781 1 95.75 73 GLN B CA 1
ATOM 1483 C C . GLN B 1 73 ? 3.059 -29.5 -7.316 1 95.75 73 GLN B C 1
ATOM 1485 O O . GLN B 1 73 ? 2.398 -30.219 -6.562 1 95.75 73 GLN B O 1
ATOM 1490 N N . TYR B 1 74 ? 3.107 -29.672 -8.594 1 94.12 74 TYR B N 1
ATOM 1491 C CA . TYR B 1 74 ? 2.543 -30.859 -9.242 1 94.12 74 TYR B CA 1
ATOM 1492 C C . TYR B 1 74 ? 3.643 -31.797 -9.727 1 94.12 74 TYR B C 1
ATOM 1494 O O . TYR B 1 74 ? 4.645 -31.344 -10.289 1 94.12 74 TYR B O 1
ATOM 1502 N N . MET B 1 75 ? 3.494 -33 -9.336 1 91 75 MET B N 1
ATOM 1503 C CA . MET B 1 75 ? 4.453 -34 -9.75 1 91 75 MET B CA 1
ATOM 1504 C C . MET B 1 75 ? 4.148 -34.5 -11.164 1 91 75 MET B C 1
ATOM 1506 O O . MET B 1 75 ? 3.834 -35.688 -11.359 1 91 75 MET B O 1
ATOM 1510 N N . GLU B 1 76 ? 3.984 -33.688 -11.992 1 87.75 76 GLU B N 1
ATOM 1511 C CA . GLU B 1 76 ? 3.816 -34 -13.398 1 87.75 76 GLU B CA 1
ATOM 1512 C C . GLU B 1 76 ? 5.121 -33.844 -14.172 1 87.75 76 GLU B C 1
ATOM 1514 O O . GLU B 1 76 ? 6.129 -33.406 -13.602 1 87.75 76 GLU B O 1
ATOM 1519 N N . MET B 1 77 ? 5.316 -34.562 -15.289 1 87.31 77 MET B N 1
ATOM 1520 C CA . MET B 1 77 ? 6.488 -34.406 -16.141 1 87.31 77 MET B CA 1
ATOM 1521 C C . MET B 1 77 ? 6.184 -33.469 -17.297 1 87.31 77 MET B C 1
ATOM 1523 O O . MET B 1 77 ? 5.297 -33.75 -18.109 1 87.31 77 MET B O 1
ATOM 1527 N N . PRO B 1 78 ? 7.004 -32.312 -17.094 1 88.19 78 PRO B N 1
ATOM 1528 C CA . PRO B 1 78 ? 7.938 -31.609 -16.219 1 88.19 78 PRO B CA 1
ATOM 1529 C C . PRO B 1 78 ? 7.262 -31.031 -14.984 1 88.19 78 PRO B C 1
ATOM 1531 O O . PRO B 1 78 ? 6.066 -30.719 -15.016 1 88.19 78 PRO B O 1
ATOM 1534 N N . PRO B 1 79 ? 7.949 -30.906 -13.945 1 91.25 79 PRO B N 1
ATOM 1535 C CA . PRO B 1 79 ? 7.367 -30.359 -12.711 1 91.25 79 PRO B CA 1
ATOM 1536 C C . PRO B 1 79 ? 6.766 -28.969 -12.906 1 91.25 79 PRO B C 1
ATOM 1538 O O . PRO B 1 79 ? 7.309 -28.156 -13.656 1 91.25 79 PRO B O 1
ATOM 1541 N N . LYS B 1 80 ? 5.598 -28.844 -12.375 1 93.62 80 LYS B N 1
ATOM 1542 C CA . LYS B 1 80 ? 4.883 -27.578 -12.492 1 93.62 80 LYS B CA 1
ATOM 1543 C C . LYS B 1 80 ? 4.578 -26.984 -11.117 1 93.62 80 LYS B C 1
ATOM 1545 O O . LYS B 1 80 ? 4.27 -27.719 -10.172 1 93.62 80 LYS B O 1
ATOM 1550 N N . VAL B 1 81 ? 4.816 -25.719 -11.016 1 96.94 81 VAL B N 1
ATOM 1551 C CA . VAL B 1 81 ? 4.457 -25 -9.797 1 96.94 81 VAL B CA 1
ATOM 1552 C C . VAL B 1 81 ? 3.439 -23.906 -10.117 1 96.94 81 VAL B C 1
ATOM 1554 O O . VAL B 1 81 ? 3.578 -23.203 -11.117 1 96.94 81 VAL B O 1
ATOM 1557 N N . GLU B 1 82 ? 2.412 -23.844 -9.242 1 98.31 82 GLU B N 1
ATOM 1558 C CA . GLU B 1 82 ? 1.396 -22.812 -9.43 1 98.31 82 GLU B CA 1
ATOM 1559 C C . GLU B 1 82 ? 1.231 -21.969 -8.164 1 98.31 82 GLU B C 1
ATOM 1561 O O . GLU B 1 82 ? 1.501 -22.453 -7.059 1 98.31 82 GLU B O 1
ATOM 1566 N N . TYR B 1 83 ? 0.823 -20.766 -8.398 1 98.69 83 TYR B N 1
ATOM 1567 C CA . TYR B 1 83 ? 0.586 -19.828 -7.312 1 98.69 83 TYR B CA 1
ATOM 1568 C C . TYR B 1 83 ? -0.855 -19.328 -7.32 1 98.69 83 TYR B C 1
ATOM 1570 O O . TYR B 1 83 ? -1.424 -19.078 -8.383 1 98.69 83 TYR B O 1
ATOM 1578 N N . SER B 1 84 ? -1.466 -19.203 -6.18 1 98.69 84 SER B N 1
ATOM 1579 C CA . SER B 1 84 ? -2.797 -18.641 -5.977 1 98.69 84 SER B CA 1
ATOM 1580 C C . SER B 1 84 ? -2.9 -17.938 -4.625 1 98.69 84 SER B C 1
ATOM 1582 O O . SER B 1 84 ? -2.023 -18.094 -3.771 1 98.69 84 SER B O 1
ATOM 1584 N N . LEU B 1 85 ? -3.922 -17.188 -4.453 1 98.69 85 LEU B N 1
ATOM 1585 C CA . LEU B 1 85 ? -4.141 -16.562 -3.152 1 98.69 85 LEU B CA 1
ATOM 1586 C C . LEU B 1 85 ? -4.602 -17.594 -2.127 1 98.69 85 LEU B C 1
ATOM 1588 O O . LEU B 1 85 ? -5.398 -18.469 -2.445 1 98.69 85 LEU B O 1
ATOM 1592 N N . SER B 1 86 ? -4.004 -17.516 -0.94 1 98.5 86 SER B N 1
ATOM 1593 C CA . SER B 1 86 ? -4.566 -18.266 0.186 1 98.5 86 SER B CA 1
ATOM 1594 C C . SER B 1 86 ? -5.867 -17.625 0.668 1 98.5 86 SER B C 1
ATOM 1596 O O . SER B 1 86 ? -6.309 -16.609 0.128 1 98.5 86 SER B O 1
ATOM 1598 N N . LYS B 1 87 ? -6.512 -18.281 1.654 1 97.88 87 LYS B N 1
ATOM 1599 C CA . LYS B 1 87 ? -7.688 -17.672 2.27 1 97.88 87 LYS B CA 1
ATOM 1600 C C . LYS B 1 87 ? -7.359 -16.297 2.848 1 97.88 87 LYS B C 1
ATOM 1602 O O . LYS B 1 87 ? -8.125 -15.344 2.684 1 97.88 87 LYS B O 1
ATOM 1607 N N . LYS B 1 88 ? -6.223 -16.203 3.521 1 97.38 88 LYS B N 1
ATOM 1608 C CA . LYS B 1 88 ? -5.75 -14.93 4.055 1 97.38 88 LYS B CA 1
ATOM 1609 C C . LYS B 1 88 ? -5.504 -13.922 2.934 1 97.38 88 LYS B C 1
ATOM 1611 O O . LYS B 1 88 ? -5.887 -12.75 3.047 1 97.38 88 LYS B O 1
ATOM 1616 N N . GLY B 1 89 ? -4.906 -14.344 1.854 1 97.75 89 GLY B N 1
ATOM 1617 C CA . GLY B 1 89 ? -4.695 -13.484 0.696 1 97.75 89 GLY B CA 1
ATOM 1618 C C . GLY B 1 89 ? -5.984 -12.984 0.081 1 97.75 89 GLY B C 1
ATOM 1619 O O . GLY B 1 89 ? -6.082 -11.82 -0.304 1 97.75 89 GLY B O 1
ATOM 1620 N N . GLU B 1 90 ? -6.965 -13.883 0.026 1 97.69 90 GLU B N 1
ATOM 1621 C CA . GLU B 1 90 ? -8.266 -13.523 -0.538 1 97.69 90 GLU B CA 1
ATOM 1622 C C . GLU B 1 90 ? -8.945 -12.445 0.298 1 97.69 90 GLU B C 1
ATOM 1624 O O . GLU B 1 90 ? -9.695 -11.625 -0.234 1 97.69 90 GLU B O 1
ATOM 1629 N N . SER B 1 91 ? -8.648 -12.445 1.56 1 97.19 91 SER B N 1
ATOM 1630 C CA . SER B 1 91 ? -9.273 -11.461 2.441 1 97.19 91 SER B CA 1
ATOM 1631 C C . SER B 1 91 ? -8.758 -10.055 2.164 1 97.19 91 SER B C 1
ATOM 1633 O O . SER B 1 91 ? -9.32 -9.07 2.652 1 97.19 91 SER B O 1
ATOM 1635 N N . LEU B 1 92 ? -7.723 -9.883 1.316 1 96.69 92 LEU B N 1
ATOM 1636 C CA . LEU B 1 92 ? -7.215 -8.586 0.898 1 96.69 92 LEU B CA 1
ATOM 1637 C C . LEU B 1 92 ? -7.973 -8.07 -0.319 1 96.69 92 LEU B C 1
ATOM 1639 O O . LEU B 1 92 ? -7.852 -6.895 -0.678 1 96.69 92 LEU B O 1
ATOM 1643 N N . ILE B 1 93 ? -8.758 -8.891 -0.948 1 95.44 93 ILE B N 1
ATOM 1644 C CA . ILE B 1 93 ? -9.398 -8.578 -2.221 1 95.44 93 ILE B CA 1
ATOM 1645 C C . ILE B 1 93 ? -10.227 -7.301 -2.082 1 95.44 93 ILE B C 1
ATOM 1647 O O . ILE B 1 93 ? -10.156 -6.41 -2.934 1 95.44 93 ILE B O 1
ATOM 1651 N N . PRO B 1 94 ? -10.977 -7.121 -0.999 1 95.12 94 PRO B N 1
ATOM 1652 C CA . PRO B 1 94 ? -11.742 -5.879 -0.872 1 95.12 94 PRO B CA 1
ATOM 1653 C C . PRO B 1 94 ? -10.859 -4.637 -0.852 1 95.12 94 PRO B C 1
ATOM 1655 O O . PRO B 1 94 ? -11.227 -3.6 -1.406 1 95.12 94 PRO B O 1
ATOM 1658 N N . ILE B 1 95 ? -9.742 -4.711 -0.222 1 95 95 ILE B N 1
ATOM 1659 C CA . ILE B 1 95 ? -8.812 -3.588 -0.159 1 95 95 ILE B CA 1
ATOM 1660 C C . ILE B 1 95 ? -8.25 -3.307 -1.548 1 95 95 ILE B C 1
ATOM 1662 O O . ILE B 1 95 ? -8.219 -2.158 -1.995 1 95 95 ILE B O 1
ATOM 1666 N N . VAL B 1 96 ? -7.84 -4.34 -2.289 1 94 96 VAL B N 1
ATOM 1667 C CA . VAL B 1 96 ? -7.297 -4.215 -3.637 1 94 96 VAL B CA 1
ATOM 1668 C C . VAL B 1 96 ? -8.344 -3.613 -4.566 1 94 96 VAL B C 1
ATOM 1670 O O . VAL B 1 96 ? -8.047 -2.709 -5.348 1 94 96 VAL B O 1
ATOM 1673 N N . LYS B 1 97 ? -9.57 -4.047 -4.438 1 92.06 97 LYS B N 1
ATOM 1674 C CA . LYS B 1 97 ? -10.656 -3.523 -5.258 1 92.06 97 LYS B CA 1
ATOM 1675 C C . LYS B 1 97 ? -10.898 -2.047 -4.965 1 92.06 97 LYS B C 1
ATOM 1677 O O . LYS B 1 97 ? -11.133 -1.258 -5.883 1 92.06 97 LYS B O 1
ATOM 1682 N N . ALA B 1 98 ? -10.883 -1.719 -3.699 1 93.5 98 ALA B N 1
ATOM 1683 C CA . ALA B 1 98 ? -11.055 -0.321 -3.314 1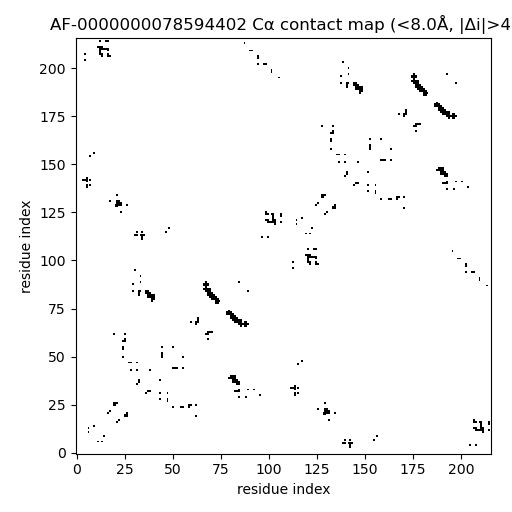 93.5 98 ALA B CA 1
ATOM 1684 C C . ALA B 1 98 ? -9.945 0.553 -3.891 1 93.5 98 ALA B C 1
ATOM 1686 O O . ALA B 1 98 ? -10.195 1.681 -4.324 1 93.5 98 ALA B O 1
ATOM 1687 N N . MET B 1 99 ? -8.773 0.036 -3.92 1 93.44 99 MET B N 1
ATOM 1688 C CA . MET B 1 99 ? -7.633 0.753 -4.488 1 93.44 99 MET B CA 1
ATOM 1689 C C . MET B 1 99 ? -7.82 0.974 -5.984 1 93.44 99 MET B C 1
ATOM 1691 O O . MET B 1 99 ? -7.539 2.059 -6.496 1 93.44 99 MET B O 1
ATOM 1695 N N . CYS B 1 100 ? -8.289 -0.04 -6.664 1 90.19 100 CYS B N 1
ATOM 1696 C CA . CYS B 1 100 ? -8.547 0.072 -8.094 1 90.19 100 CYS B CA 1
ATOM 1697 C C . CYS B 1 100 ? -9.617 1.124 -8.375 1 90.19 100 CYS B C 1
ATOM 1699 O O . CYS B 1 100 ? -9.438 1.979 -9.242 1 90.19 100 CYS B O 1
ATOM 1701 N N . LYS B 1 101 ? -10.633 1.036 -7.645 1 91.25 101 LYS B N 1
ATOM 1702 C CA . LYS B 1 101 ? -11.734 1.985 -7.824 1 91.25 101 LYS B CA 1
ATOM 1703 C C . LYS B 1 101 ? -11.266 3.416 -7.566 1 91.25 101 LYS B C 1
ATOM 1705 O O . LYS B 1 101 ? -11.609 4.328 -8.32 1 91.25 101 LYS B O 1
ATOM 1710 N N . TRP B 1 102 ? -10.547 3.592 -6.531 1 94 102 TRP B N 1
ATOM 1711 C CA . TRP B 1 102 ? -10.039 4.918 -6.188 1 94 102 TRP B CA 1
ATOM 1712 C C . TRP B 1 102 ? -9.156 5.469 -7.297 1 94 102 TRP B C 1
ATOM 1714 O O . TRP B 1 102 ? -9.258 6.645 -7.66 1 94 102 TRP B O 1
ATOM 1724 N N . GLY B 1 103 ? -8.234 4.609 -7.781 1 91.19 103 GLY B N 1
ATOM 1725 C CA . GLY B 1 103 ? -7.398 5.023 -8.898 1 91.19 103 GLY B CA 1
ATOM 1726 C C . GLY B 1 103 ? -8.195 5.438 -10.117 1 91.19 103 GLY B C 1
ATOM 1727 O O . GLY B 1 103 ? -7.848 6.41 -10.789 1 91.19 103 GLY B O 1
ATOM 1728 N N . GLU B 1 104 ? -9.211 4.707 -10.422 1 88.75 104 GLU B N 1
ATOM 1729 C CA . GLU B 1 104 ? -10.078 5.016 -11.555 1 88.75 104 GLU B CA 1
ATOM 1730 C C . GLU B 1 104 ? -10.766 6.367 -11.367 1 88.75 104 GLU B C 1
ATOM 1732 O O . GLU B 1 104 ? -10.906 7.133 -12.32 1 88.75 104 GLU B O 1
ATOM 1737 N N . GLU B 1 105 ? -11.109 6.66 -10.148 1 91.62 105 GLU B N 1
ATOM 1738 C CA . GLU B 1 105 ? -11.859 7.875 -9.844 1 91.62 105 GLU B CA 1
ATOM 1739 C C . GLU B 1 105 ? -10.945 9.094 -9.828 1 91.62 105 GLU B C 1
ATOM 1741 O O . 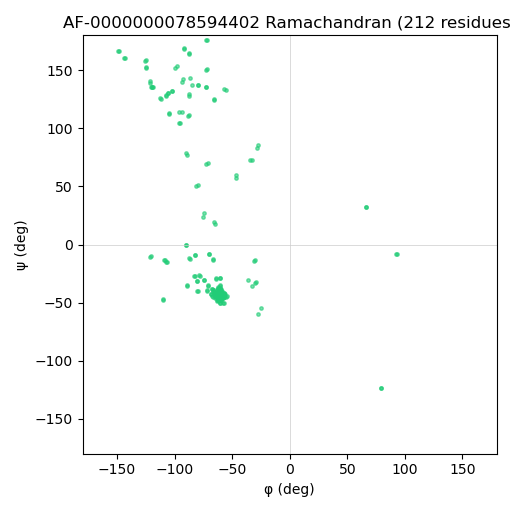GLU B 1 105 ? -11.391 10.219 -10.086 1 91.62 105 GLU B O 1
ATOM 1746 N N . HIS B 1 106 ? -9.688 8.891 -9.555 1 89.75 106 HIS B N 1
ATOM 1747 C CA . HIS B 1 106 ? -8.844 10.047 -9.273 1 89.75 106 HIS B CA 1
ATOM 1748 C C . HIS B 1 106 ? -7.68 10.133 -10.25 1 89.75 106 HIS B C 1
ATOM 1750 O O . HIS B 1 106 ? -6.922 11.109 -10.242 1 89.75 106 HIS B O 1
ATOM 1756 N N . ASN B 1 107 ? -7.488 9.039 -11.055 1 74.5 107 ASN B N 1
ATOM 1757 C CA . ASN B 1 107 ? -6.395 9.062 -12.016 1 74.5 107 ASN B CA 1
ATOM 1758 C C . ASN B 1 107 ? -6.613 10.125 -13.086 1 74.5 107 ASN B C 1
ATOM 1760 O O . ASN B 1 107 ? -5.789 10.289 -13.992 1 74.5 107 ASN B O 1
ATOM 1764 N N . THR B 1 108 ? -7.508 11.164 -12.906 1 57.44 108 THR B N 1
ATOM 1765 C CA . THR B 1 108 ? -7.715 12.164 -13.953 1 57.44 108 THR B CA 1
ATOM 1766 C C . THR B 1 108 ? -6.625 13.234 -13.906 1 57.44 108 THR B C 1
ATOM 1768 O O . THR B 1 108 ? -6.082 13.523 -12.836 1 57.44 108 THR B O 1
#

Secondary structure (DSSP, 8-state):
--------STT-HHHHHHHHHT-HHHHHHHHHHHHH-SEEHHHHHHHSTT--HHHHHHHHHHHHHTTSEEEEEE-SSS-EEEEEE-HHHHTTHHHHHHHHHHHHHH--/-----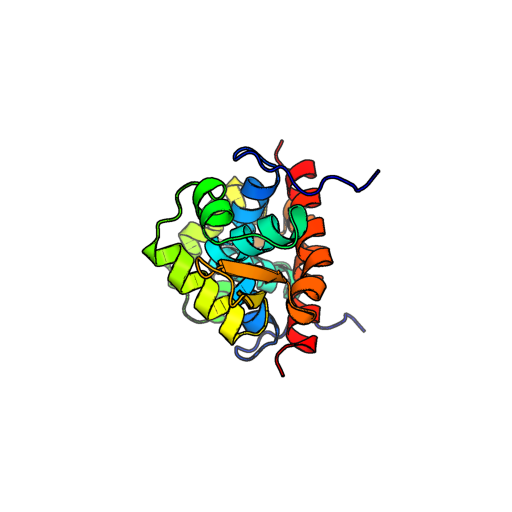---STTSHHHHHHHHHT-HHHHHHHHHHHHH-SEEHHHHHHHSTT--HHHHHHHHHHHHHTTSEEEEEE-SSS-EEEEEE-HHHHTTHHHHHHHHHHHHHH--

Radius of gyration: 18.86 Å; Cα contacts (8 Å, |Δi|>4): 290; chains: 2; bounding box: 36×70×39 Å

Sequence (216 aa):
MKEKLCYVGNREPFEYTLSIISEKWKLKIIYFLVCMGTVRYGALKKNIDGITHKMLSSQLKELQNKDIILRKQYMEMPPKVEYSLSKKGESLIPIVKAMCKWGEEHNTMKEKLCYVGNREPFEYTLSIISEKWKLKIIYFLVCMGTVRYGALKKNIDGITHKMLSSQLKELQNKDIILRKQYMEMPPKVEYSLSKKGESLIPIVKAMCKWGEEHNT